Protein AF-A0A8S3RGV1-F1 (afdb_monomer_lite)

Foldseek 3Di:
DVVVLVVCLVCVVCLCVVPVDVQQQDQDDLVLLCCCLVVVLADQCLQLLLVLLPHDPVLLVVLCVVPVPDSSSSSSVSSVCSQPDPPPPHDHRGNSSNLSSCSVSVSVSSNVSSCVVSVNDDPPPPPPDDDDPPPPVPVPVPVVPPDPDDAPDDPQLLLLLLLLCCLFPLLLVLLVLVVCVVDVDDDDSVVDTLVNSLVSCVVSVQQAEPPRQQPDPDDDPDLSNVVNNLSSLSVVSLCCSLPDPDSGHDPVRSVVNLVSVLVSQVSSCVVSVDPDRSNVVSVCSVPDRDDPVSSVVSCCVRHVVSVVCCVVPDDD

Structure (mmCIF, N/CA/C/O backbone):
data_AF-A0A8S3RGV1-F1
#
_entry.id   AF-A0A8S3RGV1-F1
#
loop_
_atom_site.group_PDB
_atom_site.id
_atom_site.type_symbol
_atom_site.label_atom_id
_atom_site.label_alt_id
_atom_site.label_comp_id
_atom_site.label_asym_id
_atom_site.label_entity_id
_atom_site.label_seq_id
_atom_site.pdbx_PDB_ins_code
_atom_site.Cartn_x
_atom_site.Cartn_y
_atom_site.Cartn_z
_atom_site.occupancy
_atom_site.B_iso_or_equiv
_atom_site.auth_seq_id
_atom_site.auth_comp_id
_atom_site.auth_asym_id
_atom_site.auth_atom_id
_atom_site.pdbx_PDB_model_num
ATOM 1 N N . MET A 1 1 ? -2.456 3.984 -9.974 1.00 32.84 1 MET A N 1
ATOM 2 C CA . MET A 1 1 ? -2.977 2.600 -10.115 1.00 32.84 1 MET A CA 1
ATOM 3 C C . MET A 1 1 ? -3.020 1.815 -8.787 1.00 32.84 1 MET A C 1
ATOM 5 O O . MET A 1 1 ? -3.937 1.017 -8.627 1.00 32.84 1 MET A O 1
ATOM 9 N N . LEU A 1 2 ? -2.146 2.070 -7.791 1.00 26.20 2 LEU A N 1
ATOM 10 C CA . LEU A 1 2 ? -2.224 1.391 -6.478 1.00 26.20 2 LEU A CA 1
ATOM 11 C C . LEU A 1 2 ? -3.325 1.893 -5.539 1.00 26.20 2 LEU A C 1
ATOM 13 O O . LEU A 1 2 ? -4.028 1.069 -4.971 1.00 26.20 2 LEU A O 1
ATOM 17 N N . LEU A 1 3 ? -3.567 3.204 -5.437 1.00 24.53 3 LEU A N 1
ATOM 18 C CA . LEU A 1 3 ? -4.715 3.717 -4.670 1.00 24.53 3 LEU A CA 1
ATOM 19 C C . LEU A 1 3 ? -6.059 3.209 -5.211 1.00 24.53 3 LEU A C 1
ATOM 21 O O . LEU A 1 3 ? -6.950 2.901 -4.434 1.00 24.53 3 LEU A O 1
ATOM 25 N N . TYR A 1 4 ? -6.182 3.028 -6.531 1.00 25.20 4 TYR A N 1
ATOM 26 C CA . TYR A 1 4 ? -7.369 2.398 -7.117 1.00 25.20 4 TYR A CA 1
ATOM 27 C C . TYR A 1 4 ? -7.489 0.939 -6.661 1.00 25.20 4 TYR A C 1
ATOM 29 O O . TYR A 1 4 ? -8.580 0.486 -6.367 1.00 25.20 4 TYR A O 1
ATOM 37 N N . THR A 1 5 ? -6.368 0.229 -6.512 1.00 28.03 5 THR A N 1
ATOM 38 C CA . THR A 1 5 ? -6.330 -1.174 -6.075 1.00 28.03 5 THR A CA 1
ATOM 39 C C . THR A 1 5 ? -6.592 -1.327 -4.571 1.00 28.03 5 THR A C 1
ATOM 41 O O . THR A 1 5 ? -7.260 -2.278 -4.179 1.00 28.03 5 THR A O 1
ATOM 44 N N . ILE A 1 6 ? -6.145 -0.382 -3.730 1.00 29.12 6 ILE A N 1
ATOM 45 C CA . ILE A 1 6 ? -6.371 -0.384 -2.272 1.00 29.12 6 ILE A CA 1
ATOM 46 C C . ILE A 1 6 ? -7.791 0.084 -1.924 1.00 29.12 6 ILE A C 1
ATOM 48 O O . ILE A 1 6 ? -8.459 -0.581 -1.136 1.00 29.12 6 ILE A O 1
ATOM 52 N N . THR A 1 7 ? -8.296 1.159 -2.544 1.00 29.03 7 THR A N 1
ATOM 53 C CA . THR A 1 7 ? -9.696 1.590 -2.374 1.00 29.03 7 THR A CA 1
ATOM 54 C C . THR A 1 7 ? -10.656 0.551 -2.957 1.00 29.03 7 THR A C 1
ATOM 56 O O . THR A 1 7 ? -11.597 0.176 -2.272 1.00 29.03 7 THR A O 1
ATOM 59 N N . LEU A 1 8 ? -10.352 -0.051 -4.121 1.00 36.16 8 LEU A N 1
ATOM 60 C CA . LEU A 1 8 ? -11.101 -1.219 -4.610 1.00 36.16 8 LEU A CA 1
ATOM 61 C C . LEU A 1 8 ? -10.988 -2.423 -3.680 1.00 36.16 8 LEU A C 1
ATOM 63 O O . LEU A 1 8 ? -11.920 -3.210 -3.644 1.00 36.16 8 LEU A O 1
ATOM 67 N N . ASN A 1 9 ? -9.871 -2.624 -2.974 1.00 39.94 9 ASN A N 1
ATOM 68 C CA . ASN A 1 9 ? -9.744 -3.735 -2.034 1.00 39.94 9 ASN A CA 1
ATOM 69 C C . ASN A 1 9 ? -10.626 -3.501 -0.806 1.00 39.94 9 ASN A C 1
ATOM 71 O O . ASN A 1 9 ? -11.429 -4.373 -0.504 1.00 39.94 9 ASN A O 1
ATOM 75 N N . ILE A 1 10 ? -10.551 -2.338 -0.148 1.00 44.34 10 ILE A N 1
ATOM 76 C CA . ILE A 1 10 ? -11.402 -2.017 1.014 1.00 44.34 10 ILE A CA 1
ATOM 77 C C . ILE A 1 10 ? -12.881 -2.020 0.613 1.00 44.34 10 ILE A C 1
ATOM 79 O O . ILE A 1 10 ? -13.676 -2.679 1.278 1.00 44.34 10 ILE A O 1
ATOM 83 N N . ASP A 1 11 ? -13.238 -1.398 -0.514 1.00 54.47 11 ASP A N 1
ATOM 84 C CA . ASP A 1 11 ? -14.612 -1.414 -1.019 1.00 54.47 11 ASP A CA 1
ATOM 85 C C . ASP A 1 11 ? -15.059 -2.832 -1.370 1.00 54.47 11 ASP A C 1
ATOM 87 O O . ASP A 1 11 ? -16.203 -3.171 -1.114 1.00 54.47 11 ASP A O 1
ATOM 91 N N . PHE A 1 12 ? -14.179 -3.693 -1.894 1.00 62.84 12 PHE A N 1
ATOM 92 C CA . PHE A 1 12 ? -14.509 -5.085 -2.206 1.00 62.84 12 PHE A CA 1
ATOM 93 C C . PHE A 1 12 ? -14.697 -5.942 -0.951 1.00 62.84 12 PHE A C 1
ATOM 95 O O . PHE A 1 12 ? -15.637 -6.729 -0.911 1.00 62.84 12 PHE A O 1
ATOM 102 N N . TYR A 1 13 ? -13.863 -5.793 0.084 1.00 58.03 13 TYR A N 1
ATOM 103 C CA . TYR A 1 13 ? -14.036 -6.523 1.347 1.00 58.03 13 TYR A CA 1
ATOM 104 C C . TYR A 1 13 ? -15.280 -6.061 2.093 1.00 58.03 13 TYR A C 1
ATOM 106 O O . TYR A 1 13 ? -16.073 -6.900 2.514 1.00 58.03 13 TYR A O 1
ATOM 114 N N . THR A 1 14 ? -15.486 -4.750 2.206 1.00 59.12 14 THR A N 1
ATOM 115 C CA . THR A 1 14 ? -16.688 -4.172 2.810 1.00 59.12 14 THR A CA 1
ATOM 116 C C . THR A 1 14 ? -17.921 -4.586 2.013 1.00 59.12 14 THR A C 1
ATOM 118 O O . THR A 1 14 ? -18.845 -5.146 2.587 1.00 59.12 14 THR A O 1
ATOM 121 N N . PHE A 1 15 ? -17.887 -4.489 0.681 1.00 64.31 15 PHE A N 1
ATOM 122 C CA . PHE A 1 15 ? -18.963 -4.954 -0.195 1.00 64.31 15 PHE A CA 1
ATOM 123 C C . PHE A 1 15 ? -19.249 -6.450 -0.035 1.00 64.31 15 PHE A C 1
ATOM 125 O O . PHE A 1 15 ? -20.412 -6.829 0.074 1.00 64.31 15 PHE A O 1
ATOM 132 N N . LEU A 1 16 ? -18.230 -7.313 -0.014 1.00 64.62 16 LEU A N 1
ATOM 133 C CA . LEU A 1 16 ? -18.435 -8.750 0.163 1.00 64.62 16 LEU A CA 1
ATOM 134 C C . LEU A 1 16 ? -18.920 -9.101 1.567 1.00 64.62 16 LEU A C 1
ATOM 136 O O . LEU A 1 16 ? -19.629 -10.089 1.699 1.00 64.62 16 LEU A O 1
ATOM 140 N N . THR A 1 17 ? -18.549 -8.328 2.588 1.00 61.28 17 THR A N 1
ATOM 141 C CA . THR A 1 17 ? -18.974 -8.546 3.978 1.00 61.28 17 THR A CA 1
ATOM 142 C C . THR A 1 17 ? -20.404 -8.045 4.197 1.00 61.28 17 THR A C 1
ATOM 144 O O . THR A 1 17 ? -21.214 -8.749 4.791 1.00 61.28 17 THR A O 1
ATOM 147 N N . GLU A 1 18 ? -20.754 -6.880 3.646 1.00 56.78 18 GLU A N 1
ATOM 148 C CA . GLU A 1 18 ? -22.102 -6.295 3.677 1.00 56.78 18 GLU A CA 1
ATOM 149 C C . GLU A 1 18 ? -23.095 -7.064 2.795 1.00 56.78 18 GLU A C 1
ATOM 151 O O . GLU A 1 18 ? -24.274 -7.167 3.125 1.00 56.78 18 GLU A O 1
ATOM 156 N N . ASN A 1 19 ? -22.621 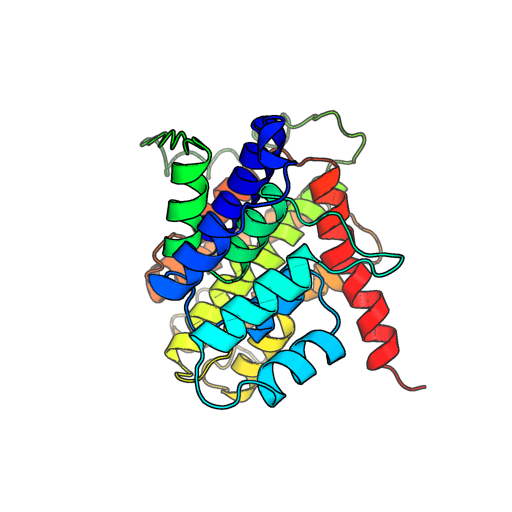-7.645 1.687 1.00 57.12 19 ASN A N 1
ATOM 157 C CA . ASN A 1 19 ? -23.413 -8.469 0.768 1.00 57.12 19 ASN A CA 1
ATOM 158 C C . ASN A 1 19 ? -23.089 -9.962 0.897 1.00 57.12 19 ASN A C 1
ATOM 160 O O . ASN A 1 19 ? -23.372 -10.732 -0.029 1.00 57.12 19 ASN A O 1
ATOM 164 N N . ALA A 1 20 ? -22.516 -10.384 2.031 1.00 58.38 20 ALA A N 1
ATOM 165 C CA . ALA A 1 20 ? -22.327 -11.789 2.365 1.00 58.38 20 ALA A CA 1
ATOM 166 C C . ALA A 1 20 ? -23.695 -12.446 2.559 1.00 58.38 20 ALA A C 1
ATOM 168 O O . ALA A 1 20 ? -24.159 -12.668 3.674 1.00 58.38 20 ALA A O 1
ATOM 169 N N . SER A 1 21 ? -24.365 -12.767 1.451 1.00 65.50 21 SER A N 1
ATOM 170 C CA . SER A 1 21 ? -25.504 -13.674 1.478 1.00 65.50 21 SER A CA 1
ATOM 171 C C . SER A 1 21 ? -25.061 -14.987 2.127 1.00 65.50 21 SER A C 1
ATOM 173 O O . SER A 1 21 ? -23.889 -15.363 2.021 1.00 65.50 21 SER A O 1
ATOM 175 N N . SER A 1 22 ? -25.990 -15.716 2.751 1.00 71.88 22 SER A N 1
ATOM 176 C CA . SER A 1 22 ? -25.712 -17.047 3.314 1.00 71.88 22 SER A CA 1
ATOM 177 C C . SER A 1 22 ? -24.951 -17.947 2.332 1.00 71.88 22 SER A C 1
ATOM 179 O O . SER A 1 22 ? -24.045 -18.668 2.732 1.00 71.88 22 SER A O 1
ATOM 181 N N . ARG A 1 23 ? -25.222 -17.795 1.029 1.00 81.75 23 ARG A N 1
ATOM 182 C CA . ARG A 1 23 ? -24.579 -18.541 -0.058 1.00 81.75 23 ARG A CA 1
ATOM 183 C C . ARG A 1 23 ? -23.077 -18.296 -0.205 1.00 81.75 23 ARG A C 1
ATOM 185 O O . ARG A 1 23 ? -22.400 -19.141 -0.767 1.00 81.75 23 ARG A O 1
ATOM 192 N N . LEU A 1 24 ? -22.530 -17.167 0.259 1.00 87.31 24 LEU A N 1
ATOM 193 C CA . LEU A 1 24 ? -21.076 -16.930 0.219 1.00 87.31 24 LEU A CA 1
ATOM 194 C C . LEU A 1 24 ? -20.328 -17.648 1.348 1.00 87.31 24 LEU A C 1
ATOM 196 O O . LEU A 1 24 ? -19.108 -17.799 1.264 1.00 87.31 24 LEU A O 1
ATOM 200 N N . GLN A 1 25 ? -21.048 -18.097 2.378 1.00 90.38 25 GLN A N 1
ATOM 201 C CA . GLN A 1 25 ? -20.506 -18.948 3.435 1.00 90.38 25 GLN A CA 1
ATOM 202 C C . GLN A 1 25 ? -20.554 -20.437 3.064 1.00 90.38 25 GLN A C 1
ATOM 204 O O . GLN A 1 25 ? -19.937 -21.247 3.752 1.00 90.38 25 GLN A O 1
ATOM 209 N N . ASP A 1 26 ? -21.227 -20.802 1.966 1.00 92.06 26 ASP A N 1
ATOM 210 C CA . ASP A 1 26 ? -21.234 -22.176 1.469 1.00 92.06 26 ASP A CA 1
ATOM 211 C C . ASP A 1 26 ? -19.839 -22.588 0.970 1.00 92.06 26 ASP A C 1
ATOM 213 O O . ASP A 1 26 ? -19.020 -21.769 0.531 1.00 92.06 26 ASP A O 1
ATOM 217 N N . ILE A 1 27 ? -19.578 -23.894 1.014 1.00 94.75 27 ILE A N 1
ATOM 218 C CA . ILE A 1 27 ? -18.373 -24.500 0.445 1.00 94.75 27 ILE A CA 1
ATOM 219 C C . ILE A 1 27 ? -18.520 -24.527 -1.087 1.00 94.75 27 ILE A C 1
ATOM 221 O O . ILE A 1 27 ? -19.558 -24.972 -1.588 1.00 94.75 27 ILE A O 1
ATOM 225 N N . PRO A 1 28 ? -17.511 -24.093 -1.868 1.00 95.56 28 PRO A N 1
ATOM 226 C CA . PRO A 1 28 ? -17.603 -24.100 -3.320 1.00 95.56 28 PRO A CA 1
ATOM 227 C C . PRO A 1 28 ? -17.768 -25.526 -3.872 1.00 95.56 28 PRO A C 1
ATOM 229 O O . PRO A 1 28 ? -17.103 -26.482 -3.455 1.00 95.56 28 PRO A O 1
ATOM 232 N N . SER A 1 29 ? -18.668 -25.673 -4.847 1.00 96.44 29 SER A N 1
ATOM 233 C CA . SER A 1 29 ? -18.893 -26.953 -5.531 1.00 96.44 29 SER A CA 1
ATOM 234 C C . SER A 1 29 ? -17.686 -27.371 -6.376 1.00 96.44 29 SER A C 1
ATOM 236 O O . SER A 1 29 ? -16.941 -26.523 -6.870 1.00 96.44 29 SER A O 1
ATOM 238 N N . ASP A 1 30 ? -17.515 -28.679 -6.596 1.00 95.75 30 ASP A N 1
ATOM 239 C CA . ASP A 1 30 ? -16.425 -29.192 -7.445 1.00 95.75 30 ASP A CA 1
ATOM 240 C C . ASP A 1 30 ? -16.533 -28.663 -8.874 1.00 95.75 30 ASP A C 1
ATOM 242 O O . ASP A 1 30 ? -15.530 -28.314 -9.481 1.00 95.75 30 ASP A O 1
ATOM 246 N N . HIS A 1 31 ? -17.756 -28.476 -9.379 1.00 95.81 31 HIS A N 1
ATOM 247 C CA . HIS A 1 31 ? -17.980 -27.862 -10.684 1.00 95.81 31 HIS A CA 1
ATOM 248 C C . HIS A 1 31 ? -17.330 -26.473 -10.803 1.00 95.81 31 HIS A C 1
ATOM 250 O O . HIS A 1 31 ? -16.737 -26.159 -11.834 1.00 95.81 31 HIS A O 1
ATOM 256 N N . VAL A 1 32 ? -17.402 -25.648 -9.752 1.00 96.25 32 VAL A N 1
ATOM 257 C CA . VAL A 1 32 ? -16.773 -24.318 -9.741 1.00 96.25 32 VAL A CA 1
ATOM 258 C C . VAL A 1 32 ? -15.252 -24.432 -9.748 1.00 96.25 32 VAL A C 1
ATOM 260 O O . VAL A 1 32 ? -14.606 -23.733 -10.528 1.00 96.25 32 VAL A O 1
ATOM 263 N N . LEU A 1 33 ? -14.685 -25.317 -8.924 1.00 96.69 33 LEU A N 1
ATOM 264 C CA . LEU A 1 33 ? -13.234 -25.510 -8.846 1.00 96.69 33 LEU A CA 1
ATOM 265 C C . LEU A 1 33 ? -12.670 -26.081 -10.154 1.00 96.69 33 LEU A C 1
ATOM 267 O O . LEU A 1 33 ? -11.680 -25.560 -10.660 1.00 96.69 33 LEU A O 1
ATOM 271 N N . ASN A 1 34 ? -13.344 -27.069 -10.748 1.00 95.12 34 ASN A N 1
ATOM 272 C CA . ASN A 1 34 ? -12.978 -27.648 -12.043 1.00 95.12 34 ASN A CA 1
ATOM 273 C C . ASN A 1 34 ? -13.055 -26.599 -13.150 1.00 95.12 34 ASN A C 1
ATOM 275 O O . ASN A 1 34 ? -12.132 -26.463 -13.944 1.00 95.12 34 ASN A O 1
ATOM 279 N N . THR A 1 35 ? -14.120 -25.793 -13.178 1.00 94.25 35 THR A N 1
ATOM 280 C CA . THR A 1 35 ? -14.282 -24.769 -14.218 1.00 94.25 35 THR A CA 1
ATOM 281 C C . THR A 1 35 ? -13.193 -23.699 -14.136 1.00 94.25 35 THR A C 1
ATOM 283 O O . THR A 1 35 ? -12.719 -23.241 -15.175 1.00 94.25 35 THR A O 1
ATOM 286 N N . LEU A 1 36 ? -12.772 -23.306 -12.926 1.00 94.06 36 LEU A N 1
ATOM 287 C CA . LEU A 1 36 ? -11.671 -22.356 -12.730 1.00 94.06 36 LEU A CA 1
ATOM 288 C C . LEU A 1 36 ? -10.363 -22.849 -13.363 1.00 94.06 36 LEU A C 1
ATOM 290 O O . LEU A 1 36 ? -9.629 -22.048 -13.946 1.00 94.06 36 LEU A O 1
ATOM 294 N N . THR A 1 37 ? -10.090 -24.150 -13.281 1.00 93.06 37 THR A N 1
ATOM 295 C CA . THR A 1 37 ? -8.848 -24.747 -13.781 1.00 93.06 37 THR A CA 1
ATOM 296 C C . THR A 1 37 ? -8.931 -25.167 -15.243 1.00 93.06 37 THR A C 1
ATOM 298 O O . THR A 1 37 ? -8.047 -24.814 -16.017 1.00 93.06 37 THR A O 1
ATOM 301 N N . GLU A 1 38 ? -10.016 -25.820 -15.665 1.00 91.88 38 GLU A N 1
ATOM 302 C CA . GLU A 1 38 ? -10.240 -26.255 -17.053 1.00 91.88 38 GLU A CA 1
ATOM 303 C C . GLU A 1 38 ? -10.285 -25.073 -18.025 1.00 91.88 38 GLU A C 1
ATOM 305 O O . GLU A 1 38 ? -9.712 -25.126 -19.114 1.00 91.88 38 GLU A O 1
ATOM 310 N N . LYS A 1 39 ? -10.929 -23.970 -17.618 1.00 92.25 39 LYS A N 1
ATOM 311 C CA . LYS A 1 39 ? -10.976 -22.735 -18.412 1.00 92.25 39 LYS A CA 1
ATOM 312 C C . LYS A 1 39 ? -9.763 -21.835 -18.205 1.00 92.25 39 LYS A C 1
ATOM 314 O O . LYS A 1 39 ? -9.735 -20.748 -18.772 1.00 92.25 39 LYS A O 1
ATOM 319 N N . LYS A 1 40 ? -8.772 -22.277 -17.422 1.00 92.44 40 LYS A N 1
ATOM 320 C CA . LYS A 1 40 ? -7.505 -21.565 -17.211 1.00 92.44 40 LYS A CA 1
ATOM 321 C C . LYS A 1 40 ? -7.687 -20.142 -16.671 1.00 92.44 40 LYS A C 1
ATOM 323 O O . LYS A 1 40 ? -6.914 -19.249 -16.995 1.00 92.44 40 LYS A O 1
ATOM 328 N N . LEU A 1 41 ? -8.702 -19.944 -15.828 1.00 88.44 41 LEU A N 1
ATOM 329 C CA . LEU A 1 41 ? -9.101 -18.627 -15.309 1.00 88.44 41 LEU A CA 1
ATOM 330 C C . LEU A 1 41 ? -8.220 -18.149 -14.146 1.00 88.44 41 LEU A C 1
ATOM 332 O O . LEU A 1 41 ? -8.372 -17.030 -13.653 1.00 88.44 41 LEU A O 1
ATOM 336 N N . ILE A 1 42 ? -7.330 -19.021 -13.678 1.00 85.94 42 ILE A N 1
ATOM 337 C CA . ILE A 1 42 ? -6.334 -18.744 -12.652 1.00 85.94 42 ILE A CA 1
ATOM 338 C C . ILE A 1 42 ? -4.974 -18.788 -13.352 1.00 85.94 42 ILE A C 1
ATOM 340 O O . ILE A 1 42 ? -4.610 -19.809 -13.937 1.00 85.94 42 ILE A O 1
ATOM 344 N N . GLY A 1 43 ? -4.267 -17.655 -13.340 1.00 83.19 43 GLY A N 1
ATOM 345 C CA . GLY A 1 43 ? -2.930 -17.524 -13.921 1.00 83.19 43 GLY A CA 1
ATOM 346 C C . GLY A 1 43 ? -1.862 -18.296 -13.140 1.00 83.19 43 GLY A C 1
ATOM 347 O O . GLY A 1 43 ? -2.165 -19.112 -12.269 1.00 83.19 43 GLY A O 1
ATOM 348 N N . ASP A 1 44 ? -0.588 -18.024 -13.426 1.00 86.81 44 ASP A N 1
ATOM 349 C CA . ASP A 1 44 ? 0.539 -18.663 -12.731 1.00 86.81 44 ASP A CA 1
ATOM 350 C C . ASP A 1 44 ? 0.751 -18.079 -11.325 1.00 86.81 44 ASP A C 1
ATOM 352 O O . ASP A 1 44 ? 1.645 -17.273 -11.070 1.00 86.81 44 ASP A O 1
ATOM 356 N N . CYS A 1 45 ? -0.135 -18.449 -10.400 1.00 88.31 45 CYS A N 1
ATOM 357 C CA . CYS A 1 45 ? -0.120 -17.958 -9.026 1.00 88.31 45 CYS A CA 1
ATOM 358 C C . CYS A 1 45 ? -0.317 -19.063 -7.978 1.00 88.31 45 CYS A C 1
ATOM 360 O O . CYS A 1 45 ? -0.691 -18.761 -6.851 1.00 88.31 45 CYS A O 1
ATOM 362 N N . VAL A 1 46 ? -0.022 -20.331 -8.301 1.00 87.50 46 VAL A N 1
ATOM 363 C CA . VAL A 1 46 ? -0.258 -21.510 -7.428 1.00 87.50 46 VAL A CA 1
ATOM 364 C C . VAL A 1 46 ? 0.236 -21.295 -5.994 1.00 87.50 46 VAL A C 1
ATOM 366 O O . VAL A 1 46 ? -0.488 -21.574 -5.041 1.00 87.50 46 VAL A O 1
ATOM 369 N N . VAL A 1 47 ? 1.471 -20.802 -5.836 1.00 83.25 47 VAL A N 1
ATOM 370 C CA . VAL A 1 47 ? 2.100 -20.608 -4.518 1.00 83.25 47 VAL A CA 1
ATOM 371 C C . VAL A 1 47 ? 1.373 -19.523 -3.726 1.00 83.25 47 VAL A C 1
ATOM 373 O O . VAL A 1 47 ? 0.967 -19.764 -2.592 1.00 83.25 47 VAL A O 1
ATOM 376 N N . HIS A 1 48 ? 1.173 -18.354 -4.336 1.00 82.00 48 HIS A N 1
ATOM 377 C CA . HIS A 1 48 ? 0.493 -17.220 -3.709 1.00 82.00 48 HIS A CA 1
ATOM 378 C C . HIS A 1 48 ? -0.963 -17.562 -3.377 1.00 82.00 48 HIS A C 1
ATOM 380 O O . HIS A 1 48 ? -1.432 -17.261 -2.285 1.00 82.00 48 HIS A O 1
ATOM 386 N N . LEU A 1 49 ? -1.651 -18.277 -4.271 1.00 90.00 49 LEU A N 1
ATOM 387 C CA . LEU A 1 49 ? -3.019 -18.734 -4.058 1.00 90.00 49 LEU A CA 1
ATOM 388 C C . LEU A 1 49 ? -3.096 -19.694 -2.869 1.00 90.00 49 LEU A C 1
ATOM 390 O O . LEU A 1 49 ? -3.972 -19.543 -2.028 1.00 90.00 49 LEU A O 1
ATOM 394 N N . GLY A 1 50 ? -2.157 -20.636 -2.751 1.00 89.25 50 GLY A N 1
ATOM 395 C CA . GLY A 1 50 ? -2.077 -21.528 -1.595 1.00 89.25 50 GLY A CA 1
ATOM 396 C C . GLY A 1 50 ? -1.930 -20.787 -0.269 1.00 89.25 50 GLY A C 1
ATOM 397 O O . GLY A 1 50 ? -2.625 -21.118 0.691 1.00 89.25 50 GLY A O 1
ATOM 398 N N . ILE A 1 51 ? -1.066 -19.769 -0.234 1.00 82.75 51 ILE A N 1
ATOM 399 C CA . ILE A 1 51 ? -0.851 -18.933 0.954 1.00 82.75 51 ILE A CA 1
ATOM 400 C C . ILE A 1 51 ? -2.135 -18.178 1.313 1.00 82.75 51 ILE A C 1
ATOM 402 O O . ILE A 1 51 ? -2.568 -18.225 2.463 1.00 82.75 51 ILE A O 1
ATOM 406 N N . GLU A 1 52 ? -2.786 -17.541 0.337 1.00 88.81 52 GLU A N 1
ATOM 407 C CA . GLU A 1 52 ? -4.016 -16.769 0.567 1.00 88.81 52 GLU A CA 1
ATOM 408 C C . GLU A 1 52 ? -5.217 -17.636 0.965 1.00 88.81 52 GLU A C 1
ATOM 410 O O . GLU A 1 52 ? -6.102 -17.200 1.702 1.00 88.81 52 GLU A O 1
ATOM 415 N N . LEU A 1 53 ? -5.235 -18.894 0.528 1.00 91.00 53 LEU A N 1
ATOM 416 C CA . LEU A 1 53 ? -6.212 -19.892 0.957 1.00 91.00 53 LEU A CA 1
ATOM 417 C C . LEU A 1 53 ? -5.921 -20.451 2.363 1.00 91.00 53 LEU A C 1
ATOM 419 O O . LEU A 1 53 ? -6.753 -21.169 2.920 1.00 91.00 53 LEU A O 1
ATOM 423 N N . GLY A 1 54 ? -4.778 -20.101 2.962 1.00 87.69 54 GLY A N 1
ATOM 424 C CA . GLY A 1 54 ? -4.380 -20.525 4.304 1.00 87.69 54 GLY A CA 1
ATOM 425 C C . GLY A 1 54 ? -3.806 -21.940 4.368 1.00 87.69 54 GLY A C 1
ATOM 426 O O . GLY A 1 54 ? -3.824 -22.551 5.434 1.00 87.69 54 GLY A O 1
ATOM 427 N N . LEU A 1 55 ? -3.317 -22.486 3.250 1.00 88.44 55 LEU A N 1
ATOM 428 C CA . LEU A 1 55 ? -2.622 -23.773 3.246 1.00 88.44 55 LEU A CA 1
ATOM 429 C C . LEU A 1 55 ? -1.212 -23.635 3.828 1.00 88.44 55 LEU A C 1
ATOM 431 O O . LEU A 1 55 ? -0.512 -22.648 3.594 1.00 88.44 55 LEU A O 1
ATOM 435 N N . SER A 1 56 ? -0.754 -24.671 4.533 1.00 88.88 56 SER A N 1
ATOM 436 C CA . SER A 1 56 ? 0.625 -24.723 5.014 1.00 88.88 56 SER A CA 1
ATOM 437 C C . SER A 1 56 ? 1.625 -24.784 3.852 1.00 88.88 56 SER A C 1
ATOM 439 O O . SER A 1 56 ? 1.365 -25.367 2.795 1.00 88.88 56 SER A O 1
ATOM 441 N N . ILE A 1 57 ? 2.825 -24.234 4.067 1.00 86.50 57 ILE A N 1
ATOM 442 C CA . ILE A 1 57 ? 3.910 -24.262 3.072 1.00 86.50 57 ILE A CA 1
ATOM 443 C C . ILE A 1 57 ? 4.234 -25.703 2.646 1.00 86.50 57 ILE A C 1
ATOM 445 O O . ILE A 1 57 ? 4.520 -25.949 1.474 1.00 86.50 57 ILE A O 1
ATOM 449 N N . ASN A 1 58 ? 4.163 -26.662 3.572 1.00 88.88 58 ASN A N 1
ATOM 450 C CA . ASN A 1 58 ? 4.402 -28.074 3.274 1.00 88.88 58 ASN A CA 1
ATOM 451 C C . ASN A 1 58 ? 3.315 -28.637 2.351 1.00 88.88 58 ASN A C 1
ATOM 453 O O . ASN A 1 58 ? 3.643 -29.226 1.322 1.00 88.88 58 ASN A O 1
ATOM 457 N N . SER A 1 59 ? 2.040 -28.356 2.637 1.00 88.81 59 SER A N 1
ATOM 458 C CA . SER A 1 59 ? 0.917 -28.769 1.789 1.00 88.81 59 SER A CA 1
ATOM 459 C C . SER A 1 59 ? 1.013 -28.209 0.365 1.00 88.81 59 SER A C 1
ATOM 461 O O . SER A 1 59 ? 0.707 -28.925 -0.596 1.00 88.81 59 SER A O 1
ATOM 463 N N . ILE A 1 60 ? 1.474 -26.962 0.216 1.00 89.69 60 ILE A N 1
ATOM 464 C CA . ILE A 1 60 ? 1.712 -26.319 -1.087 1.00 89.69 60 ILE A CA 1
ATOM 465 C C . ILE A 1 60 ? 2.878 -27.001 -1.816 1.00 89.69 60 ILE A C 1
ATOM 467 O O . ILE A 1 60 ? 2.735 -27.383 -2.979 1.00 89.69 60 ILE A O 1
ATOM 471 N N . LYS A 1 61 ? 4.014 -27.209 -1.134 1.00 89.31 61 LYS A N 1
ATOM 472 C CA . LYS A 1 61 ? 5.196 -27.878 -1.704 1.00 89.31 61 LYS A CA 1
ATOM 473 C C . LYS A 1 61 ? 4.871 -29.279 -2.213 1.00 89.31 61 LYS A C 1
ATOM 475 O O . LYS A 1 61 ? 5.215 -29.594 -3.347 1.00 89.31 61 LYS A O 1
ATOM 480 N N . GLU A 1 62 ? 4.169 -30.086 -1.420 1.00 92.75 62 GLU A N 1
ATOM 481 C CA . GLU A 1 62 ? 3.719 -31.424 -1.829 1.00 92.75 62 GLU A CA 1
ATOM 482 C C . GLU A 1 62 ? 2.891 -31.381 -3.117 1.00 92.75 62 GLU A C 1
ATOM 484 O O . GLU A 1 62 ? 3.103 -32.181 -4.022 1.00 92.75 62 GLU A O 1
ATOM 489 N N . THR A 1 63 ? 1.979 -30.412 -3.234 1.00 90.81 63 THR A N 1
ATOM 490 C CA . THR A 1 63 ? 1.106 -30.274 -4.410 1.00 90.81 63 THR A CA 1
ATOM 491 C C . THR A 1 63 ? 1.904 -29.972 -5.681 1.00 90.81 63 THR A C 1
ATOM 493 O O . THR A 1 63 ? 1.614 -30.527 -6.744 1.00 90.81 63 THR A O 1
ATOM 496 N N . ILE A 1 64 ? 2.936 -29.130 -5.566 1.00 88.31 64 ILE A N 1
ATOM 497 C CA . ILE A 1 64 ? 3.830 -28.764 -6.673 1.00 88.31 64 ILE A CA 1
ATOM 498 C C . ILE A 1 64 ? 4.716 -29.946 -7.077 1.00 88.31 64 ILE A C 1
ATOM 500 O O . ILE A 1 64 ? 4.881 -30.206 -8.269 1.00 88.31 64 ILE A O 1
ATOM 504 N N . VAL A 1 65 ? 5.265 -30.670 -6.095 1.00 88.81 65 VAL A N 1
ATOM 505 C CA . VAL A 1 65 ? 6.135 -31.834 -6.324 1.00 88.81 65 VAL A CA 1
ATOM 506 C C . VAL A 1 65 ? 5.366 -32.981 -6.979 1.00 88.81 65 VAL A C 1
ATOM 508 O O . VAL A 1 65 ? 5.877 -33.591 -7.914 1.00 88.81 65 VAL A O 1
ATOM 511 N N . ASN A 1 66 ? 4.128 -33.234 -6.547 1.00 87.44 66 ASN A N 1
ATOM 512 C CA . ASN A 1 66 ? 3.307 -34.327 -7.073 1.00 87.44 66 ASN A CA 1
ATOM 513 C C . ASN A 1 66 ? 2.790 -34.071 -8.497 1.00 87.44 66 ASN A C 1
ATOM 515 O O . ASN A 1 66 ? 2.443 -35.020 -9.193 1.00 87.44 66 ASN A O 1
ATOM 519 N N . ASN A 1 67 ? 2.771 -32.813 -8.957 1.00 85.56 67 ASN A N 1
ATOM 520 C CA . ASN A 1 67 ? 2.272 -32.435 -10.284 1.00 85.56 67 ASN A CA 1
ATOM 521 C C . ASN A 1 67 ? 3.295 -31.561 -11.030 1.00 85.56 67 ASN A C 1
ATOM 523 O O . ASN A 1 67 ? 3.055 -30.382 -11.281 1.00 85.56 67 ASN A O 1
ATOM 527 N N . PRO A 1 68 ? 4.478 -32.082 -11.395 1.00 76.44 68 PRO A N 1
ATOM 528 C CA . PRO A 1 68 ? 5.607 -31.253 -11.805 1.00 76.44 68 PRO A CA 1
ATOM 529 C C . PRO A 1 68 ? 5.482 -30.639 -13.208 1.00 76.44 68 PRO A C 1
ATOM 531 O O . PRO A 1 68 ? 6.305 -29.790 -13.538 1.00 76.44 68 PRO A O 1
ATOM 534 N N . ARG A 1 69 ? 4.498 -31.018 -14.033 1.00 79.81 69 ARG A N 1
ATOM 535 C CA . ARG A 1 69 ? 4.444 -30.602 -15.450 1.00 79.81 69 ARG A CA 1
ATOM 536 C C . ARG A 1 69 ? 3.218 -29.794 -15.864 1.00 79.81 69 ARG A C 1
ATOM 538 O O . ARG A 1 69 ? 3.320 -29.083 -16.857 1.00 79.81 69 ARG A O 1
ATOM 545 N N . ASP A 1 70 ? 2.118 -29.851 -15.119 1.00 89.06 70 ASP A N 1
ATOM 546 C CA . ASP A 1 70 ? 0.896 -29.126 -15.469 1.00 89.06 70 ASP A CA 1
ATOM 547 C C . ASP A 1 70 ? 0.535 -28.107 -14.381 1.00 89.06 70 ASP A C 1
ATOM 549 O O . ASP A 1 70 ? 0.284 -28.446 -13.223 1.00 89.06 70 ASP A O 1
ATOM 553 N N . LEU A 1 71 ? 0.555 -26.829 -14.764 1.00 87.25 71 LEU A N 1
ATOM 554 C CA . LEU A 1 71 ? 0.185 -25.710 -13.904 1.00 87.25 71 LEU A CA 1
ATOM 555 C C . LEU A 1 71 ? -1.267 -25.824 -13.420 1.00 87.25 71 LEU A C 1
ATOM 557 O O . LEU A 1 71 ? -1.546 -25.565 -12.251 1.00 87.25 71 LEU A O 1
ATOM 561 N N . TYR A 1 72 ? -2.186 -26.219 -14.295 1.00 90.38 72 TYR A N 1
ATOM 562 C CA . TYR A 1 72 ? -3.612 -26.253 -13.993 1.00 90.38 72 TYR A CA 1
ATOM 563 C C . TYR A 1 72 ? -3.970 -27.452 -13.121 1.00 90.38 72 TYR A C 1
ATOM 565 O O . TYR A 1 72 ? -4.790 -27.295 -12.219 1.00 90.38 72 TYR A O 1
ATOM 573 N N . ASP A 1 73 ? -3.271 -28.580 -13.271 1.00 91.00 73 ASP A N 1
ATOM 574 C CA . ASP A 1 73 ? -3.383 -29.701 -12.328 1.00 91.00 73 ASP A CA 1
ATOM 575 C C . ASP A 1 73 ? -2.883 -29.313 -10.933 1.00 91.00 73 ASP A C 1
ATOM 577 O O . ASP A 1 73 ? -3.476 -29.703 -9.926 1.00 91.00 73 ASP A O 1
ATOM 581 N N . ARG A 1 74 ? -1.815 -28.505 -10.833 1.00 91.56 74 ARG A N 1
ATOM 582 C CA . ARG A 1 74 ? -1.355 -27.981 -9.533 1.00 91.56 74 ARG A CA 1
ATOM 583 C C . ARG A 1 74 ? -2.407 -27.089 -8.890 1.00 91.56 74 ARG A C 1
ATOM 585 O O . ARG A 1 74 ? -2.681 -27.257 -7.707 1.00 91.56 74 ARG A O 1
ATOM 592 N N . ILE A 1 75 ? -2.984 -26.152 -9.647 1.00 92.94 75 ILE A N 1
ATOM 593 C CA . ILE A 1 75 ? -4.039 -25.256 -9.145 1.00 92.94 75 ILE A CA 1
ATOM 594 C C . ILE A 1 75 ? -5.262 -26.077 -8.727 1.00 92.94 75 ILE A C 1
ATOM 596 O O . ILE A 1 75 ? -5.816 -25.844 -7.655 1.00 92.94 75 ILE A O 1
ATOM 600 N N . HIS A 1 76 ? -5.650 -27.066 -9.531 1.00 95.06 76 HIS A N 1
ATOM 601 C CA . HIS A 1 76 ? -6.805 -27.915 -9.264 1.00 95.06 76 HIS A CA 1
ATOM 602 C C . HIS A 1 76 ? -6.610 -28.699 -7.967 1.00 95.06 76 HIS A C 1
ATOM 604 O O . HIS A 1 76 ? -7.402 -28.568 -7.034 1.00 95.06 76 HIS A O 1
ATOM 610 N N . ASN A 1 77 ? -5.497 -29.424 -7.854 1.00 94.06 77 ASN A N 1
ATOM 611 C CA . ASN A 1 77 ? -5.169 -30.187 -6.655 1.00 94.06 77 ASN A CA 1
ATOM 612 C C . ASN A 1 77 ? -5.022 -29.295 -5.418 1.00 94.06 77 ASN A C 1
ATOM 614 O O . ASN A 1 77 ? -5.418 -29.697 -4.327 1.00 94.06 77 ASN A O 1
ATOM 618 N N . LEU A 1 78 ? -4.505 -28.075 -5.575 1.00 95.44 78 LEU A N 1
ATOM 619 C CA . LEU A 1 78 ? -4.406 -27.101 -4.492 1.00 95.44 78 LEU A CA 1
ATOM 620 C C . LEU A 1 78 ? -5.792 -26.654 -3.998 1.00 95.44 78 LEU A C 1
ATOM 622 O O . LEU A 1 78 ? -6.022 -26.617 -2.790 1.00 95.44 78 LEU A O 1
ATOM 626 N N . LEU A 1 79 ? -6.728 -26.373 -4.910 1.00 96.19 79 LEU A N 1
ATOM 627 C CA . LEU A 1 79 ? -8.109 -26.008 -4.577 1.00 96.19 79 LEU A CA 1
ATOM 628 C C . LEU A 1 79 ? -8.877 -27.166 -3.929 1.00 96.19 79 LEU A C 1
ATOM 630 O O . LEU A 1 79 ? -9.596 -26.946 -2.955 1.00 96.19 79 LEU A O 1
ATOM 634 N N . ILE A 1 80 ? -8.698 -28.394 -4.427 1.00 95.75 80 ILE A N 1
ATOM 635 C CA . ILE A 1 80 ? -9.278 -29.597 -3.815 1.00 95.75 80 ILE A CA 1
ATOM 636 C C . ILE A 1 80 ? -8.713 -29.798 -2.409 1.00 95.75 80 ILE A C 1
ATOM 638 O O . ILE A 1 80 ? -9.484 -29.965 -1.466 1.00 95.75 80 ILE A O 1
ATOM 642 N N . LYS A 1 81 ? -7.388 -29.695 -2.245 1.00 94.06 81 LYS A N 1
ATOM 643 C CA . LYS A 1 81 ? -6.722 -29.832 -0.943 1.00 94.06 81 LYS A CA 1
ATOM 644 C C . LYS A 1 81 ? -7.205 -28.773 0.042 1.00 94.06 81 LYS A C 1
ATOM 646 O O . LYS A 1 81 ? -7.494 -29.116 1.180 1.00 94.06 81 LYS A O 1
ATOM 651 N N . TRP A 1 82 ? -7.354 -27.520 -0.389 1.00 95.38 82 TRP A N 1
ATOM 652 C CA . TRP A 1 82 ? -7.950 -26.453 0.421 1.00 95.38 82 TRP A CA 1
ATOM 653 C C . TRP A 1 82 ? -9.391 -26.767 0.837 1.00 95.38 82 TRP A C 1
ATOM 655 O O . TRP A 1 82 ? -9.724 -26.640 2.013 1.00 95.38 82 TRP A O 1
ATOM 665 N N . LYS A 1 83 ? -10.229 -27.234 -0.095 1.00 95.69 83 LYS A N 1
ATOM 666 C CA . LYS A 1 83 ? -11.626 -27.595 0.176 1.00 95.69 83 LYS A CA 1
ATOM 667 C C . LYS A 1 83 ? -11.766 -28.761 1.164 1.00 95.69 83 LYS A C 1
ATOM 669 O O . LYS A 1 83 ? -12.720 -28.783 1.935 1.00 95.69 83 LYS A O 1
ATOM 674 N N . SER A 1 84 ? -10.859 -29.737 1.122 1.00 92.94 84 SER A N 1
ATOM 675 C CA . SER A 1 84 ? -10.922 -30.954 1.943 1.00 92.94 84 SER A CA 1
ATOM 676 C C . SER A 1 84 ? -10.071 -30.905 3.214 1.00 92.94 84 SER A C 1
ATOM 678 O O . SER A 1 84 ? -9.965 -31.915 3.911 1.00 92.94 84 SER A O 1
ATOM 680 N N . CYS A 1 85 ? -9.379 -29.798 3.484 1.00 86.06 85 CYS A N 1
ATOM 681 C CA . CYS A 1 85 ? -8.432 -29.736 4.587 1.00 86.06 85 CYS A CA 1
ATOM 682 C C . CYS A 1 85 ? -9.167 -29.572 5.927 1.00 86.06 85 CYS A C 1
ATOM 684 O O . CYS A 1 85 ? -9.932 -28.635 6.135 1.00 86.06 85 CYS A O 1
ATOM 686 N N . ASN A 1 86 ? -8.904 -30.513 6.837 1.00 77.50 86 ASN A N 1
ATOM 687 C CA . ASN A 1 86 ? -9.493 -30.587 8.176 1.00 77.50 86 ASN A CA 1
ATOM 688 C C . ASN A 1 86 ? -8.443 -30.302 9.267 1.00 77.50 86 ASN A C 1
ATOM 690 O O . ASN A 1 86 ? -8.494 -30.883 10.351 1.00 77.50 86 ASN A O 1
ATOM 694 N N . GLU A 1 87 ? -7.435 -29.473 8.974 1.00 78.75 87 GLU A N 1
ATOM 695 C CA . GLU A 1 87 ? -6.408 -29.130 9.962 1.00 78.75 87 GLU A CA 1
ATOM 696 C C . GLU A 1 87 ? -7.030 -28.380 11.167 1.00 78.75 87 GL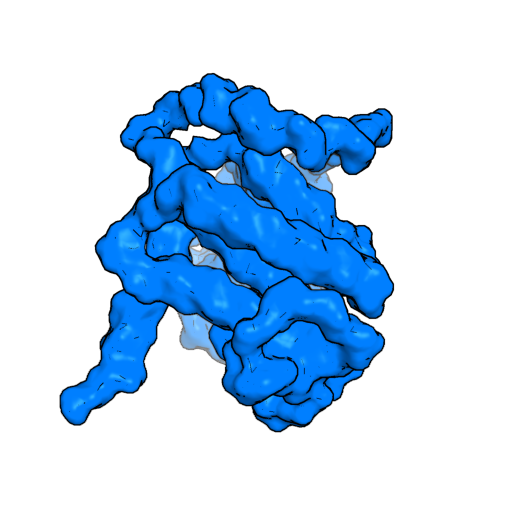U A C 1
ATOM 698 O O . GLU A 1 87 ? -7.908 -27.539 10.963 1.00 78.75 87 GLU A O 1
ATOM 703 N N . PRO A 1 88 ? -6.573 -28.617 12.419 1.00 65.69 88 PRO A N 1
ATOM 704 C CA . PRO A 1 88 ? -7.229 -28.133 13.648 1.00 65.69 88 PRO A CA 1
ATOM 705 C C . PRO A 1 88 ? -7.399 -26.612 13.796 1.00 65.69 88 PRO A C 1
ATOM 707 O O . PRO A 1 88 ? -8.082 -26.168 14.710 1.00 65.69 88 PRO A O 1
ATOM 710 N N . ASN A 1 89 ? -6.793 -25.811 12.920 1.00 72.12 89 ASN A N 1
ATOM 711 C CA . ASN A 1 89 ? -6.868 -24.348 12.929 1.00 72.12 89 ASN A CA 1
ATOM 712 C C . ASN A 1 89 ? -7.273 -23.773 11.568 1.00 72.12 89 ASN A C 1
ATOM 714 O O . ASN A 1 89 ? -7.136 -22.571 11.329 1.00 72.12 89 ASN A O 1
ATOM 718 N N . MET A 1 90 ? -7.719 -24.626 10.647 1.00 76.75 90 MET A N 1
ATOM 719 C CA . MET A 1 90 ? -8.055 -24.174 9.315 1.00 76.75 90 MET A CA 1
ATOM 720 C C . MET A 1 90 ? -9.446 -23.557 9.301 1.00 76.75 90 MET A C 1
ATOM 722 O O . MET A 1 90 ? -10.407 -24.106 9.839 1.00 76.75 90 MET A O 1
ATOM 726 N N . VAL A 1 91 ? -9.553 -22.391 8.675 1.00 80.31 91 VAL A N 1
ATOM 727 C CA . VAL A 1 91 ? -10.843 -21.728 8.538 1.00 80.31 91 VAL A CA 1
ATOM 728 C C . VAL A 1 91 ? -11.633 -22.362 7.401 1.00 80.31 91 VAL A C 1
ATOM 730 O O . VAL A 1 91 ? -11.072 -22.642 6.344 1.00 80.31 91 VAL A O 1
ATOM 733 N N . THR A 1 92 ? -12.940 -22.526 7.612 1.00 88.75 92 THR A N 1
ATOM 734 C CA . THR A 1 92 ? -13.882 -23.130 6.666 1.00 88.75 92 THR A CA 1
ATOM 735 C C . THR A 1 92 ? -13.671 -22.620 5.234 1.00 88.75 92 THR A C 1
ATOM 737 O O . THR A 1 92 ? -13.644 -21.401 5.028 1.00 88.75 92 THR A O 1
ATOM 740 N N . PRO A 1 93 ? -13.549 -23.508 4.232 1.00 93.25 93 PRO A N 1
ATOM 741 C CA . PRO A 1 93 ? -13.273 -23.130 2.851 1.00 93.25 93 PRO A CA 1
ATOM 742 C C . PRO A 1 93 ? -14.537 -22.602 2.164 1.00 93.25 93 PRO A C 1
ATOM 744 O O . PRO A 1 93 ? -15.229 -23.323 1.451 1.00 93.25 93 PRO A O 1
ATOM 747 N N . THR A 1 94 ? -14.869 -21.336 2.408 1.00 94.62 94 THR A N 1
ATOM 748 C CA . THR A 1 94 ? -16.084 -20.701 1.881 1.00 94.62 94 THR A CA 1
ATOM 749 C C . THR A 1 94 ? -15.862 -20.038 0.521 1.00 94.62 94 THR A C 1
ATOM 751 O O . THR A 1 94 ? -14.745 -19.645 0.171 1.00 94.62 94 THR A O 1
ATOM 754 N N . ILE A 1 95 ? -16.938 -19.849 -0.248 1.00 93.88 95 ILE A N 1
ATOM 755 C CA . ILE A 1 95 ? -16.905 -19.099 -1.517 1.00 93.88 95 ILE A CA 1
ATOM 756 C C . ILE A 1 95 ? -16.357 -17.682 -1.309 1.00 93.88 95 ILE A C 1
ATOM 758 O O . ILE A 1 95 ? -15.552 -17.219 -2.115 1.00 93.88 95 ILE A O 1
ATOM 762 N N . TYR A 1 96 ? -16.725 -17.019 -0.207 1.00 90.12 96 TYR A N 1
ATOM 763 C CA . TYR A 1 96 ? -16.159 -15.724 0.179 1.00 90.12 96 TYR A CA 1
ATOM 764 C C . TYR A 1 96 ? -14.626 -15.768 0.222 1.00 90.12 96 TYR A C 1
ATOM 766 O O . TYR A 1 96 ? -13.961 -14.941 -0.402 1.00 90.12 96 TYR A O 1
ATOM 774 N N . ARG A 1 97 ? -14.046 -16.766 0.901 1.00 90.62 97 ARG A N 1
ATOM 775 C CA . ARG A 1 97 ? -12.586 -16.908 1.011 1.00 90.62 97 ARG A CA 1
ATOM 776 C C . ARG A 1 97 ? -11.924 -17.179 -0.329 1.00 90.62 97 ARG A C 1
ATOM 778 O O . ARG A 1 97 ? -10.880 -16.593 -0.604 1.00 90.62 97 ARG A O 1
ATOM 785 N N . LEU A 1 98 ? -12.548 -17.995 -1.175 1.00 94.94 98 LEU A N 1
ATOM 786 C CA . LEU A 1 98 ? -12.066 -18.216 -2.535 1.00 94.94 98 LEU A CA 1
ATOM 787 C C . LEU A 1 98 ? -12.010 -16.899 -3.323 1.00 94.94 98 LEU A C 1
ATOM 789 O O . LEU A 1 98 ? -11.005 -16.608 -3.963 1.00 94.94 98 LEU A O 1
ATOM 793 N N . MET A 1 99 ? -13.055 -16.073 -3.244 1.00 92.19 99 MET A N 1
ATOM 794 C CA . MET A 1 99 ? -13.098 -14.776 -3.929 1.00 92.19 99 MET A CA 1
ATOM 795 C C . MET A 1 99 ? -12.038 -13.803 -3.406 1.00 92.19 99 MET A C 1
ATOM 797 O O . MET A 1 99 ? -11.380 -13.130 -4.198 1.00 92.19 99 MET A O 1
ATOM 801 N N . VAL A 1 100 ? -11.846 -13.753 -2.086 1.00 84.69 100 VAL A N 1
ATOM 802 C CA . VAL A 1 100 ? -10.787 -12.963 -1.446 1.00 84.69 100 VAL A CA 1
ATOM 803 C C . VAL A 1 100 ? -9.406 -13.396 -1.932 1.00 84.69 100 VAL A C 1
ATOM 805 O O . VAL A 1 100 ? -8.620 -12.553 -2.362 1.00 84.69 100 VAL A O 1
ATOM 808 N N . ALA A 1 101 ? -9.126 -14.699 -1.918 1.00 89.06 101 ALA A N 1
ATOM 809 C CA . ALA A 1 101 ? -7.841 -15.227 -2.354 1.00 89.06 101 ALA A CA 1
ATOM 810 C C . ALA A 1 101 ? -7.587 -14.910 -3.835 1.00 89.06 101 ALA A C 1
ATOM 812 O O . ALA A 1 101 ? -6.541 -14.359 -4.167 1.00 89.06 101 ALA A O 1
ATOM 813 N N . LEU A 1 102 ? -8.575 -15.147 -4.711 1.00 89.19 102 LEU A N 1
ATOM 814 C CA . LEU A 1 102 ? -8.495 -14.815 -6.139 1.00 89.19 102 LEU A CA 1
ATOM 815 C C . LEU A 1 102 ? -8.253 -13.320 -6.380 1.00 89.19 102 LEU A C 1
ATOM 817 O O . LEU A 1 102 ? -7.475 -12.960 -7.261 1.00 89.19 102 LEU A O 1
ATOM 821 N N . LYS A 1 103 ? -8.880 -12.443 -5.586 1.00 86.56 103 LYS A N 1
ATOM 822 C CA . LYS A 1 103 ? -8.659 -10.995 -5.664 1.00 86.56 103 LYS A CA 1
ATOM 823 C C . LYS A 1 103 ? -7.226 -10.614 -5.286 1.00 86.56 103 LYS A C 1
ATOM 825 O O . LYS A 1 103 ? -6.628 -9.800 -5.985 1.00 86.56 103 LYS A O 1
ATOM 830 N N . ARG A 1 104 ? -6.688 -11.180 -4.200 1.00 79.94 104 ARG A N 1
ATOM 831 C CA .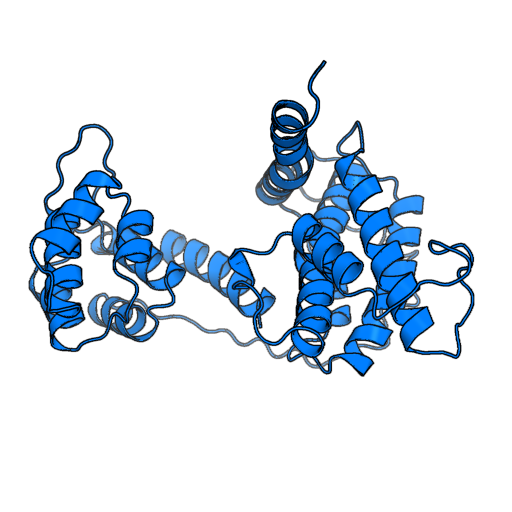 ARG A 1 104 ? -5.343 -10.859 -3.684 1.00 79.94 104 ARG A CA 1
ATOM 832 C C . ARG A 1 104 ? -4.221 -11.326 -4.596 1.00 79.94 104 ARG A C 1
ATOM 834 O O . ARG A 1 104 ? -3.224 -10.630 -4.717 1.00 79.94 104 ARG A O 1
ATOM 841 N N . VAL A 1 105 ? -4.412 -12.453 -5.275 1.00 82.50 105 VAL A N 1
ATOM 842 C CA . VAL A 1 105 ? -3.456 -12.954 -6.277 1.00 82.50 105 VAL A CA 1
ATOM 843 C C . VAL A 1 105 ? -3.714 -12.406 -7.683 1.00 82.50 105 VAL A C 1
ATOM 845 O O . VAL A 1 105 ? -3.191 -12.941 -8.655 1.00 82.50 105 VAL A O 1
ATOM 848 N N . GLU A 1 106 ? -4.557 -11.376 -7.799 1.00 84.75 106 GLU A N 1
ATOM 849 C CA . GLU A 1 106 ? -4.896 -10.687 -9.051 1.00 84.75 106 GLU A CA 1
ATOM 850 C C . GLU A 1 106 ? -5.479 -11.600 -10.156 1.00 84.75 106 GLU A C 1
ATOM 852 O O . GLU A 1 106 ? -5.464 -11.258 -11.340 1.00 84.75 106 GLU A O 1
ATOM 857 N N . ALA A 1 107 ? -6.094 -12.733 -9.784 1.00 84.62 107 ALA A N 1
ATOM 858 C CA . ALA A 1 107 ? -6.772 -13.664 -10.693 1.00 84.62 107 ALA A CA 1
ATOM 859 C C . ALA A 1 107 ? -8.158 -13.132 -11.113 1.00 84.62 107 ALA A C 1
ATOM 861 O O . ALA A 1 107 ? -9.207 -13.685 -10.770 1.00 84.62 107 ALA A O 1
ATOM 862 N N . SER A 1 108 ? -8.153 -12.018 -11.849 1.00 85.81 108 SER A N 1
ATOM 863 C CA . SER A 1 108 ? -9.342 -11.216 -12.169 1.00 85.81 108 SER A CA 1
ATOM 864 C C . SER A 1 108 ? -10.411 -11.982 -12.957 1.00 85.81 108 SER A C 1
ATOM 866 O O . SER A 1 108 ? -11.601 -11.818 -12.688 1.00 85.81 108 SER A O 1
ATOM 868 N N . GLU A 1 109 ? -10.010 -12.853 -13.888 1.00 88.44 109 GLU A N 1
ATOM 869 C CA . GLU A 1 109 ? -10.938 -13.682 -14.672 1.00 88.44 109 GLU A CA 1
ATOM 870 C C . GLU A 1 109 ? -11.617 -14.755 -13.812 1.00 88.44 109 GLU A C 1
ATOM 872 O O . GLU A 1 109 ? -12.842 -14.905 -13.848 1.00 88.44 109 GLU A O 1
ATOM 877 N N . GLY A 1 110 ? -10.839 -15.456 -12.980 1.00 92.62 110 GLY A N 1
ATOM 878 C CA . GLY A 1 110 ? -11.357 -16.420 -12.013 1.00 92.62 110 GLY A CA 1
ATOM 879 C C . GLY A 1 110 ? -12.305 -15.766 -11.012 1.00 92.62 110 GLY A C 1
ATOM 880 O O . GLY A 1 110 ? -13.395 -16.282 -10.758 1.00 92.62 110 GLY A O 1
ATOM 881 N N . LEU A 1 111 ? -11.946 -14.584 -10.505 1.00 92.06 111 LEU A N 1
ATOM 882 C CA . LEU A 1 111 ? -12.810 -13.813 -9.618 1.00 92.06 111 LEU A CA 1
ATOM 883 C C . LEU A 1 111 ? -14.135 -13.441 -10.302 1.00 92.06 111 LEU A C 1
ATOM 885 O O . LEU A 1 111 ? -15.203 -13.692 -9.741 1.00 92.06 111 LEU A O 1
ATOM 889 N N . ALA A 1 112 ? -14.084 -12.888 -11.518 1.00 87.06 112 ALA A N 1
ATOM 890 C CA . ALA A 1 112 ? -15.279 -12.508 -12.270 1.00 87.06 112 ALA A CA 1
ATOM 891 C C . ALA A 1 112 ? -16.208 -13.709 -12.525 1.00 87.06 112 ALA A C 1
ATOM 893 O O . ALA A 1 112 ? -17.433 -13.588 -12.419 1.00 87.06 112 ALA A O 1
ATOM 894 N N . PHE A 1 113 ? -15.638 -14.885 -12.804 1.00 95.00 113 PHE A N 1
ATOM 895 C CA . PHE A 1 113 ? -16.391 -16.128 -12.953 1.00 95.00 113 PHE A CA 1
ATOM 896 C C . PHE A 1 113 ? -17.113 -16.540 -11.663 1.00 95.00 113 PHE A C 1
ATOM 898 O O . PHE A 1 113 ? -18.315 -16.825 -11.704 1.00 95.00 113 PHE A O 1
ATOM 905 N N . VAL A 1 114 ? -16.424 -16.542 -10.517 1.00 93.69 114 VAL A N 1
ATOM 906 C CA . VAL A 1 114 ? -17.036 -16.906 -9.227 1.00 93.69 114 VAL A CA 1
ATOM 907 C C . VAL A 1 114 ? -18.130 -15.903 -8.854 1.00 93.69 114 VAL A C 1
ATOM 909 O O . VAL A 1 114 ? -19.244 -16.308 -8.524 1.00 93.69 114 VAL A O 1
ATOM 912 N N . MET A 1 115 ? -17.872 -14.601 -9.012 1.00 90.12 115 MET A N 1
ATOM 913 C CA . MET A 1 115 ? -18.865 -13.546 -8.777 1.00 90.12 115 MET A CA 1
ATOM 914 C C . MET A 1 115 ? -20.140 -13.761 -9.588 1.00 90.12 115 MET A C 1
ATOM 916 O O . MET A 1 115 ? -21.241 -13.744 -9.038 1.00 90.12 115 MET A O 1
ATOM 920 N N . LYS A 1 116 ? -19.996 -14.020 -10.891 1.00 90.81 116 LYS A N 1
ATOM 921 C CA . LYS A 1 116 ? -21.129 -14.284 -11.781 1.00 90.81 116 LYS A CA 1
ATOM 922 C C . LYS A 1 116 ? -21.893 -15.543 -11.368 1.00 90.81 116 LYS A C 1
ATOM 924 O O . LYS A 1 116 ? -23.121 -15.520 -11.343 1.00 90.81 116 LYS A O 1
ATOM 929 N N . THR A 1 117 ? -21.179 -16.615 -11.028 1.00 93.62 117 THR A N 1
ATOM 930 C CA . THR A 1 117 ? -21.767 -17.913 -10.656 1.00 93.62 117 THR A CA 1
ATOM 931 C C . THR A 1 117 ? -22.638 -17.813 -9.405 1.00 93.62 117 THR A C 1
ATOM 933 O O . THR A 1 117 ? -23.707 -18.419 -9.345 1.00 93.62 117 THR A O 1
ATOM 936 N N . TYR A 1 118 ? -22.226 -16.997 -8.434 1.00 90.00 118 TYR A N 1
ATOM 937 C CA . TYR A 1 118 ? -22.953 -16.803 -7.177 1.00 90.00 118 TYR A CA 1
ATOM 938 C C . TYR A 1 118 ? -23.805 -15.525 -7.144 1.00 90.00 118 TYR A C 1
ATOM 940 O O . TYR A 1 118 ? -24.336 -15.165 -6.097 1.00 90.00 118 TYR A O 1
ATOM 948 N N . GLY A 1 119 ? -23.996 -14.861 -8.291 1.00 86.25 119 GLY A N 1
ATOM 949 C CA . GLY A 1 119 ? -24.898 -13.713 -8.425 1.00 86.25 119 GLY A CA 1
ATOM 950 C C . GLY A 1 119 ? -24.426 -12.439 -7.716 1.00 86.25 119 GLY A C 1
ATOM 951 O O . GLY A 1 119 ? -25.244 -11.574 -7.407 1.00 86.25 119 GLY A O 1
ATOM 952 N N . VAL A 1 120 ? -23.124 -12.304 -7.467 1.00 82.50 120 VAL A N 1
ATOM 953 C CA . VAL A 1 120 ? -22.524 -11.137 -6.814 1.00 82.50 120 VAL A CA 1
ATOM 954 C C . VAL A 1 120 ? -22.364 -10.007 -7.838 1.00 82.50 120 VAL A C 1
ATOM 956 O O . VAL A 1 120 ? -21.559 -10.106 -8.765 1.00 82.50 120 VAL A O 1
ATOM 959 N N . LYS A 1 121 ? -23.130 -8.920 -7.686 1.00 75.75 121 LYS A N 1
ATOM 960 C CA . LYS A 1 121 ? -23.084 -7.746 -8.577 1.00 75.75 121 LYS A CA 1
ATOM 961 C C . LYS A 1 121 ? -22.245 -6.625 -7.971 1.00 75.75 121 LYS A C 1
ATOM 963 O O . LYS A 1 121 ? -22.666 -6.021 -6.994 1.00 75.75 121 LYS A O 1
ATOM 968 N N . LEU A 1 122 ? -21.113 -6.286 -8.588 1.00 60.41 122 LEU A N 1
ATOM 969 C CA . LEU A 1 122 ? -20.396 -5.047 -8.267 1.00 60.41 122 LEU A CA 1
ATOM 970 C C . LEU A 1 122 ? -21.239 -3.847 -8.716 1.00 60.41 122 LEU A C 1
ATOM 972 O O . LEU A 1 122 ? -21.300 -3.537 -9.906 1.00 60.41 122 LEU A O 1
ATOM 976 N N . ASN A 1 123 ? -21.887 -3.165 -7.774 1.00 48.25 123 ASN A N 1
ATOM 977 C CA . ASN A 1 123 ? -22.491 -1.864 -8.040 1.00 48.25 123 ASN A CA 1
ATOM 978 C C . ASN A 1 123 ? -21.376 -0.813 -8.086 1.00 48.25 123 ASN A C 1
ATOM 980 O O . ASN A 1 123 ? -21.070 -0.170 -7.087 1.00 48.25 123 ASN A O 1
ATOM 984 N N . TYR A 1 124 ? -20.756 -0.638 -9.252 1.00 38.38 124 TYR A N 1
ATOM 985 C CA . TYR A 1 124 ? -19.867 0.494 -9.497 1.00 38.38 124 TYR A CA 1
ATOM 986 C C . TYR A 1 124 ? -20.695 1.783 -9.549 1.00 38.38 124 TYR A C 1
ATOM 988 O O . TYR A 1 124 ? -21.192 2.177 -10.602 1.00 38.38 124 TYR A O 1
ATOM 996 N N . VAL A 1 125 ? -20.846 2.468 -8.415 1.00 31.08 125 VAL A N 1
ATOM 997 C CA . VAL A 1 125 ? -21.279 3.868 -8.419 1.00 31.08 125 VAL A CA 1
ATOM 998 C C . VAL A 1 125 ? -20.052 4.724 -8.721 1.00 31.08 125 VAL A C 1
ATOM 1000 O O . VAL A 1 125 ? -19.349 5.185 -7.827 1.00 31.08 125 VAL A O 1
ATOM 1003 N N . VAL A 1 126 ? -19.789 4.947 -10.008 1.00 28.97 126 VAL A N 1
ATOM 1004 C CA . VAL A 1 126 ? -18.847 5.979 -10.452 1.00 28.97 126 VAL A CA 1
ATOM 1005 C C . VAL A 1 126 ? -19.502 7.340 -10.199 1.00 28.97 126 VAL A C 1
ATOM 1007 O O . VAL A 1 126 ? -20.236 7.861 -11.036 1.00 28.97 126 VAL A O 1
ATOM 1010 N N . ARG A 1 127 ? -19.274 7.938 -9.024 1.00 27.23 127 ARG A N 1
ATOM 1011 C CA . ARG A 1 127 ? -19.563 9.365 -8.815 1.00 27.23 127 ARG A CA 1
ATOM 1012 C C . ARG A 1 127 ? -18.433 10.182 -9.434 1.00 27.23 127 ARG A C 1
ATOM 1014 O O . ARG A 1 127 ? -17.457 10.510 -8.769 1.00 27.23 127 ARG A O 1
ATOM 1021 N N . VAL A 1 128 ? -18.588 10.542 -10.706 1.00 25.44 128 VAL A N 1
ATOM 1022 C CA . VAL A 1 128 ? -17.822 11.639 -11.307 1.00 25.44 128 VAL A CA 1
ATOM 1023 C C . VAL A 1 128 ? -18.301 12.942 -10.658 1.00 25.44 128 VAL A C 1
ATOM 1025 O O . VAL A 1 128 ? -19.377 13.442 -10.980 1.00 25.44 128 VAL A O 1
ATOM 1028 N N . ARG A 1 129 ? -17.527 13.494 -9.719 1.00 26.27 129 ARG A N 1
ATOM 1029 C CA . ARG A 1 129 ? -17.642 14.903 -9.320 1.00 26.27 129 ARG A CA 1
ATOM 1030 C C . ARG A 1 129 ? -16.517 15.678 -9.990 1.00 26.27 129 ARG A C 1
ATOM 1032 O O . ARG A 1 129 ? -15.413 15.765 -9.473 1.00 26.27 129 ARG A O 1
ATOM 1039 N N . VAL A 1 130 ? -16.826 16.252 -11.147 1.00 31.06 130 VAL A N 1
ATOM 1040 C CA . VAL A 1 130 ? -16.096 17.406 -11.673 1.00 31.06 130 VAL A CA 1
ATOM 1041 C C . VAL A 1 130 ? -16.641 18.624 -10.934 1.00 31.06 130 VAL A C 1
ATOM 1043 O O . VAL A 1 130 ? -17.792 18.977 -11.167 1.00 31.06 130 VAL A O 1
ATOM 1046 N N . GLN A 1 131 ? -15.859 19.216 -10.023 1.00 28.08 131 GLN A N 1
ATOM 1047 C CA . GLN A 1 131 ? -15.781 20.670 -9.797 1.00 28.08 131 GLN A CA 1
ATOM 1048 C C . GLN A 1 131 ? -14.852 21.035 -8.622 1.00 28.08 131 GLN A C 1
ATOM 1050 O O . GLN A 1 131 ? -15.020 20.543 -7.510 1.00 28.08 131 GLN A O 1
ATOM 1055 N N . ALA A 1 132 ? -13.974 22.007 -8.911 1.00 30.25 132 ALA A N 1
ATOM 1056 C CA . ALA A 1 132 ? -13.210 22.884 -8.014 1.00 30.25 132 ALA A CA 1
ATOM 1057 C C . ALA A 1 132 ? -11.880 22.365 -7.422 1.00 30.25 132 ALA A C 1
ATOM 1059 O O . ALA A 1 132 ? -11.737 22.240 -6.210 1.00 30.25 132 ALA A O 1
ATOM 1060 N N . ALA A 1 133 ? -10.864 22.207 -8.281 1.00 30.75 133 ALA A N 1
ATOM 1061 C CA . ALA A 1 133 ? -9.459 22.077 -7.870 1.00 30.75 133 ALA A CA 1
ATOM 1062 C C . ALA A 1 133 ? -8.817 23.404 -7.389 1.00 30.75 133 ALA A C 1
ATOM 1064 O O . ALA A 1 133 ? -7.767 23.379 -6.759 1.00 30.75 133 ALA A O 1
ATOM 1065 N N . ASP A 1 134 ? -9.464 24.559 -7.592 1.00 27.91 134 ASP A N 1
ATOM 1066 C CA . ASP A 1 134 ? -8.832 25.866 -7.327 1.00 27.91 134 ASP A CA 1
ATOM 1067 C C . ASP A 1 134 ? -9.185 26.517 -5.976 1.00 27.91 134 ASP A C 1
ATOM 1069 O O . ASP A 1 134 ? -8.694 27.602 -5.677 1.00 27.91 134 ASP A O 1
ATOM 1073 N N . ARG A 1 135 ? -10.037 25.910 -5.133 1.00 32.59 135 ARG A N 1
ATOM 1074 C CA . ARG A 1 135 ? -10.574 26.593 -3.928 1.00 32.59 135 ARG A CA 1
ATOM 1075 C C . ARG A 1 135 ? -10.101 26.085 -2.567 1.00 32.59 135 ARG A C 1
ATOM 1077 O O . ARG A 1 135 ? -10.502 26.656 -1.560 1.00 32.59 135 ARG A O 1
ATOM 1084 N N . VAL A 1 136 ? -9.267 25.051 -2.490 1.00 43.72 136 VAL A N 1
ATOM 1085 C CA . VAL A 1 136 ? -8.903 24.472 -1.177 1.00 43.72 136 VAL A CA 1
ATOM 1086 C C . VAL A 1 136 ? -7.659 25.131 -0.559 1.00 43.72 136 VAL A C 1
ATOM 1088 O O . VAL A 1 136 ? -7.486 25.099 0.655 1.00 43.72 136 VAL A O 1
ATOM 1091 N N . PHE A 1 137 ? -6.832 25.824 -1.345 1.00 43.81 137 PHE A N 1
ATOM 1092 C CA . PHE A 1 137 ? -5.549 26.351 -0.858 1.00 43.81 137 PHE A CA 1
ATOM 1093 C C . PHE A 1 137 ? -5.626 27.693 -0.109 1.00 43.81 137 PHE A C 1
ATOM 1095 O O . PHE A 1 137 ? -4.632 28.096 0.486 1.00 43.81 137 PHE A O 1
ATOM 1102 N N . SER A 1 138 ? -6.783 28.367 -0.076 1.00 37.44 138 SER A N 1
ATOM 1103 C CA . SER A 1 138 ? -6.960 29.635 0.653 1.00 37.44 138 SER A CA 1
ATOM 1104 C C . SER A 1 138 ? -7.600 29.499 2.041 1.00 37.44 138 SER A C 1
ATOM 1106 O O . SER A 1 138 ? -7.642 30.484 2.769 1.00 37.44 138 SER A O 1
ATOM 1108 N N . ASN A 1 139 ? -8.088 28.312 2.432 1.00 38.06 139 ASN A N 1
ATOM 1109 C CA . ASN A 1 139 ? -8.913 28.149 3.643 1.00 38.06 139 ASN A CA 1
ATOM 1110 C C . ASN A 1 139 ? -8.347 27.116 4.639 1.00 38.06 139 ASN A C 1
ATOM 1112 O O . ASN A 1 139 ? -9.107 26.492 5.380 1.00 38.06 139 ASN A O 1
ATOM 1116 N N . PHE A 1 140 ? -7.020 26.941 4.705 1.00 42.88 140 PHE A N 1
ATOM 1117 C CA . PHE A 1 140 ? -6.393 26.079 5.724 1.00 42.88 140 PHE A CA 1
ATOM 1118 C C . PHE A 1 140 ? -6.742 26.510 7.165 1.00 42.88 140 PHE A C 1
ATOM 1120 O O . PHE A 1 140 ? -6.861 25.652 8.040 1.00 42.88 140 PHE A O 1
ATOM 1127 N N . ASP A 1 141 ? -7.020 27.800 7.389 1.00 38.25 141 ASP A N 1
ATOM 1128 C CA . ASP A 1 141 ? -7.455 28.325 8.692 1.00 38.25 141 ASP A CA 1
ATOM 1129 C C . ASP A 1 141 ? -8.923 27.993 9.036 1.00 38.25 141 ASP A C 1
ATOM 1131 O O . ASP A 1 141 ? -9.270 27.874 10.210 1.00 38.25 141 ASP A O 1
ATOM 1135 N N . GLU A 1 142 ? -9.796 27.765 8.045 1.00 37.59 142 GLU A N 1
ATOM 1136 C CA . GLU A 1 142 ? -11.227 27.490 8.281 1.00 37.59 142 GLU A CA 1
ATOM 1137 C C . GLU A 1 142 ? -11.578 25.996 8.322 1.00 37.59 142 GLU A C 1
ATOM 1139 O O . GLU A 1 142 ? -12.541 25.603 8.986 1.00 37.59 142 GLU A O 1
ATOM 1144 N N . VAL A 1 143 ? -10.797 25.128 7.671 1.00 42.44 143 VAL A N 1
ATOM 1145 C CA . VAL A 1 143 ? -11.075 23.675 7.638 1.00 42.44 143 VAL A CA 1
ATOM 1146 C C . VAL A 1 143 ? -10.741 22.992 8.980 1.00 42.44 143 VAL A C 1
ATOM 1148 O O . VAL A 1 143 ? -11.252 21.916 9.287 1.00 42.44 143 VAL A O 1
ATOM 1151 N N . SER A 1 144 ? -9.966 23.658 9.841 1.00 42.16 144 SER A N 1
ATOM 1152 C CA . SER A 1 144 ? -9.434 23.129 11.107 1.00 42.16 144 SER A CA 1
ATOM 1153 C C . SER A 1 144 ? -10.463 22.965 12.246 1.00 42.16 144 SER A C 1
ATOM 1155 O O . SER A 1 144 ? -10.130 22.428 13.305 1.00 42.16 144 SER A O 1
ATOM 1157 N N . THR A 1 145 ? -11.723 23.385 12.060 1.00 35.66 145 THR A N 1
ATOM 1158 C CA . THR A 1 145 ? -12.739 23.397 13.139 1.00 35.66 145 THR A CA 1
ATOM 1159 C C . THR A 1 145 ? -13.910 22.426 12.954 1.00 35.66 145 THR A C 1
ATOM 1161 O O . THR A 1 145 ? -14.740 22.301 13.854 1.00 35.66 145 THR A O 1
ATOM 1164 N N . ARG A 1 146 ? -13.990 21.681 11.841 1.00 38.03 146 ARG A N 1
ATOM 1165 C CA . ARG A 1 146 ? -15.106 20.749 11.570 1.00 38.03 146 ARG A CA 1
ATOM 1166 C C . ARG A 1 146 ? -14.664 19.316 11.278 1.00 38.03 146 ARG A C 1
ATOM 1168 O O . ARG A 1 146 ? -15.087 18.716 10.300 1.00 38.03 146 ARG A O 1
ATOM 1175 N N . THR A 1 147 ? -13.889 18.722 12.176 1.00 43.34 147 THR A N 1
ATOM 1176 C CA . THR A 1 147 ? -13.809 17.256 12.296 1.00 43.34 147 THR A CA 1
ATOM 1177 C C . THR A 1 147 ? -13.777 16.863 13.765 1.00 43.34 147 THR A C 1
ATOM 1179 O O . THR A 1 147 ? -12.766 16.411 14.291 1.00 43.34 147 THR A O 1
ATOM 1182 N N . ALA A 1 148 ? -14.905 17.053 14.444 1.00 45.19 148 ALA A N 1
ATOM 1183 C CA . ALA A 1 148 ? -15.245 16.188 15.561 1.00 45.19 148 ALA A CA 1
ATOM 1184 C C . ALA A 1 148 ? -15.849 14.908 14.959 1.00 45.19 148 ALA A C 1
ATOM 1186 O O . ALA A 1 148 ? -16.907 14.977 14.336 1.00 45.19 148 ALA A O 1
ATOM 1187 N N . SER A 1 149 ? -15.193 13.753 15.106 1.00 44.81 149 SER A N 1
ATOM 1188 C CA . SER A 1 149 ? -15.813 12.461 14.779 1.00 44.81 149 SER A CA 1
ATOM 1189 C C . SER A 1 149 ? -15.513 11.400 15.838 1.00 44.81 149 SER A C 1
ATOM 1191 O O . SER A 1 149 ? -14.428 10.829 15.887 1.00 44.81 149 SER A O 1
ATOM 1193 N N . SER A 1 150 ? -16.513 11.192 16.700 1.00 45.19 150 SER A N 1
ATOM 1194 C CA . SER A 1 150 ? -17.125 9.914 17.124 1.00 45.19 150 SER A CA 1
ATOM 1195 C C . SER A 1 150 ? -16.295 8.723 17.635 1.00 45.19 150 SER A C 1
ATOM 1197 O O . SER A 1 150 ? -16.913 7.763 18.081 1.00 45.19 150 SER A O 1
ATOM 1199 N N . ALA A 1 151 ? -14.961 8.742 17.616 1.00 53.12 151 ALA A N 1
ATOM 1200 C CA . ALA A 1 151 ? -14.134 7.563 17.915 1.00 53.12 151 ALA A CA 1
ATOM 1201 C C . ALA A 1 151 ? -13.259 7.676 19.182 1.00 53.12 151 ALA A C 1
ATOM 1203 O O . ALA A 1 151 ? -12.587 6.716 19.540 1.00 53.12 151 ALA A O 1
ATOM 1204 N N . GLY A 1 152 ? -13.275 8.819 19.879 1.00 77.19 152 GLY A N 1
ATOM 1205 C CA . GLY A 1 152 ? -12.529 9.011 21.133 1.00 77.19 152 GLY A CA 1
ATOM 1206 C C . GLY A 1 152 ? -11.037 9.346 20.985 1.00 77.19 152 GLY A C 1
ATOM 1207 O O . GLY A 1 152 ? -10.349 9.395 21.998 1.00 77.19 152 GLY A O 1
ATOM 1208 N N . PHE A 1 153 ? -10.547 9.605 19.768 1.00 84.69 153 PHE A N 1
ATOM 1209 C CA . PHE A 1 153 ? -9.156 10.001 19.501 1.00 84.69 153 PHE A CA 1
ATOM 1210 C C . PHE A 1 153 ? -8.966 11.521 19.505 1.00 84.69 153 PHE A C 1
ATOM 1212 O O . PHE A 1 153 ? -9.889 12.276 19.177 1.00 84.69 153 PHE A O 1
ATOM 1219 N N . THR A 1 154 ? -7.760 11.974 19.850 1.00 90.19 154 THR A N 1
ATOM 1220 C CA . THR A 1 154 ? -7.393 13.393 19.803 1.00 90.19 154 THR A CA 1
ATOM 1221 C C . THR A 1 154 ? -7.111 13.849 18.374 1.00 90.19 154 THR A C 1
ATOM 1223 O O . THR A 1 154 ? -6.842 13.056 17.468 1.00 90.19 154 THR A O 1
ATOM 1226 N N . LYS A 1 155 ? -7.159 15.164 18.151 1.00 90.62 155 LYS A N 1
ATOM 1227 C CA . LYS A 1 155 ? -6.863 15.752 16.841 1.00 90.62 155 LYS A CA 1
ATOM 1228 C C . LYS A 1 155 ? -5.438 15.428 16.383 1.00 90.62 155 LYS A C 1
ATOM 1230 O O . LYS A 1 155 ? -5.218 15.126 15.217 1.00 90.62 155 LYS A O 1
ATOM 1235 N N . GLU A 1 156 ? -4.489 15.406 17.311 1.00 92.06 156 GLU A N 1
ATOM 1236 C CA . GLU A 1 156 ? -3.089 15.079 17.051 1.00 92.06 156 GLU A CA 1
ATOM 1237 C C . GLU A 1 156 ? -2.895 13.610 16.649 1.00 92.06 156 GLU A C 1
ATOM 1239 O O . GLU A 1 156 ? -2.032 13.317 15.824 1.00 92.06 156 GLU A O 1
ATOM 1244 N N . GLU A 1 157 ? -3.698 12.689 17.189 1.00 91.81 157 GLU A N 1
ATOM 1245 C CA . GLU A 1 157 ? -3.708 11.271 16.788 1.00 91.81 157 GLU A CA 1
ATOM 1246 C C . GLU A 1 157 ? -4.274 11.117 15.369 1.00 91.81 157 GLU A C 1
ATOM 1248 O O . GLU A 1 157 ? -3.740 10.369 14.545 1.00 91.81 157 GLU A O 1
ATOM 1253 N N . ILE A 1 158 ? -5.308 11.895 15.034 1.00 93.50 158 ILE A N 1
ATOM 1254 C CA . ILE A 1 158 ? -5.870 11.956 13.678 1.00 93.50 158 ILE A CA 1
ATOM 1255 C C . ILE A 1 158 ? -4.846 12.531 12.690 1.00 93.50 158 ILE A C 1
ATOM 1257 O O . ILE A 1 158 ? -4.656 11.969 11.611 1.00 93.50 158 ILE A O 1
ATOM 1261 N N . ASN A 1 159 ? -4.153 13.616 13.045 1.00 94.44 159 ASN A N 1
ATOM 1262 C CA . ASN A 1 159 ? -3.101 14.204 12.213 1.00 94.44 159 ASN A CA 1
ATOM 1263 C C . ASN A 1 159 ? -1.950 13.227 11.987 1.00 94.44 159 ASN A C 1
ATOM 1265 O O . ASN A 1 159 ? -1.479 13.080 10.858 1.00 94.44 159 ASN A O 1
ATOM 1269 N N . PHE A 1 160 ? -1.516 12.538 13.047 1.00 94.75 160 PHE A N 1
ATOM 1270 C CA . PHE A 1 160 ? -0.484 11.514 12.946 1.00 94.75 160 PHE A CA 1
ATOM 1271 C C . PHE A 1 160 ? -0.935 10.394 12.006 1.00 94.75 160 PHE A C 1
ATOM 1273 O O . PHE A 1 160 ? -0.190 10.007 11.110 1.00 94.75 160 PHE A O 1
ATOM 1280 N N . THR A 1 161 ? -2.184 9.940 12.140 1.00 95.00 161 THR A N 1
ATOM 1281 C CA . THR A 1 161 ? -2.776 8.920 11.263 1.00 95.00 161 THR A CA 1
ATOM 1282 C C . THR A 1 161 ? -2.769 9.367 9.803 1.00 95.00 161 THR A C 1
ATOM 1284 O O . THR A 1 161 ? -2.289 8.638 8.937 1.00 95.00 161 THR A O 1
ATOM 1287 N N . LYS A 1 162 ? -3.227 10.592 9.514 1.00 95.94 162 LYS A N 1
ATOM 1288 C CA . LYS A 1 162 ? -3.219 11.157 8.155 1.00 95.94 162 LYS A CA 1
ATOM 1289 C C . LYS A 1 162 ? -1.808 11.247 7.584 1.00 95.94 162 LYS A C 1
ATOM 1291 O O . LYS A 1 162 ? -1.586 10.833 6.449 1.00 95.94 162 LYS A O 1
ATOM 1296 N N . MET A 1 163 ? -0.848 11.733 8.368 1.00 96.06 163 MET A N 1
ATOM 1297 C CA . MET A 1 163 ? 0.549 11.811 7.940 1.00 96.06 163 MET A CA 1
ATOM 1298 C C . MET A 1 163 ? 1.152 10.419 7.709 1.00 96.06 163 MET A C 1
ATOM 1300 O O . MET A 1 163 ? 1.883 10.211 6.743 1.00 96.06 163 MET A O 1
ATOM 1304 N N . GLY A 1 164 ? 0.765 9.439 8.525 1.00 93.94 164 GLY A N 1
ATOM 1305 C CA . GLY A 1 164 ? 1.089 8.033 8.328 1.00 93.94 164 GLY A CA 1
ATOM 1306 C C . GLY A 1 164 ? 0.568 7.470 7.013 1.00 93.94 164 GLY A C 1
ATOM 1307 O O . GLY A 1 164 ? 1.327 6.866 6.257 1.00 93.94 164 GLY A O 1
ATOM 1308 N N . MET A 1 165 ? -0.696 7.736 6.685 1.00 94.81 165 MET A N 1
ATOM 1309 C CA . MET A 1 165 ? -1.276 7.352 5.397 1.00 94.81 165 MET A CA 1
ATOM 1310 C C . MET A 1 165 ? -0.560 8.032 4.223 1.00 94.81 165 MET A C 1
ATOM 1312 O O . MET A 1 165 ? -0.315 7.384 3.208 1.00 94.81 165 MET A O 1
ATOM 1316 N N . ILE A 1 166 ? -0.196 9.314 4.350 1.00 94.94 166 ILE A N 1
ATOM 1317 C CA . ILE A 1 166 ? 0.575 10.033 3.324 1.00 94.94 166 ILE A CA 1
ATOM 1318 C C . ILE A 1 166 ? 1.931 9.348 3.116 1.00 94.94 166 ILE A C 1
ATOM 1320 O O . ILE A 1 166 ? 2.282 9.024 1.982 1.00 94.94 166 ILE A O 1
ATOM 1324 N N . ALA A 1 167 ? 2.668 9.068 4.192 1.00 91.94 167 ALA A N 1
ATOM 1325 C CA . ALA A 1 167 ? 3.979 8.433 4.113 1.00 91.94 167 ALA A CA 1
ATOM 1326 C C . ALA A 1 167 ? 3.915 7.018 3.516 1.00 91.94 167 ALA A C 1
ATOM 1328 O O . ALA A 1 167 ? 4.667 6.705 2.593 1.00 91.94 167 ALA A O 1
ATOM 1329 N N . LEU A 1 168 ? 3.010 6.174 4.014 1.00 89.00 168 LEU A N 1
ATOM 1330 C CA . LEU A 1 168 ? 2.920 4.768 3.617 1.00 89.00 168 LEU A CA 1
ATOM 1331 C C . LEU A 1 168 ? 2.321 4.575 2.221 1.00 89.00 168 LEU A C 1
ATOM 1333 O O . LEU A 1 168 ? 2.747 3.664 1.517 1.00 89.00 168 LEU A O 1
ATOM 1337 N N . ASN A 1 169 ? 1.371 5.422 1.811 1.00 89.81 169 ASN A N 1
ATOM 1338 C CA . ASN A 1 169 ? 0.648 5.228 0.553 1.00 89.81 169 ASN A CA 1
ATOM 1339 C C . ASN A 1 169 ? 1.159 6.141 -0.561 1.00 89.81 169 ASN A C 1
ATOM 1341 O O . ASN A 1 169 ? 1.377 5.682 -1.675 1.00 89.81 169 ASN A O 1
ATOM 1345 N N . ILE A 1 170 ? 1.346 7.433 -0.283 1.00 93.62 170 ILE A N 1
ATOM 1346 C CA . ILE A 1 170 ? 1.681 8.410 -1.325 1.00 93.62 170 ILE A CA 1
ATOM 1347 C C . ILE A 1 170 ? 3.189 8.471 -1.530 1.00 93.62 170 ILE A C 1
ATOM 1349 O O . ILE A 1 170 ? 3.664 8.322 -2.652 1.00 93.62 170 ILE A O 1
ATOM 1353 N N . LEU A 1 171 ? 3.959 8.676 -0.459 1.00 93.56 171 LEU A N 1
ATOM 1354 C CA . LEU A 1 171 ? 5.403 8.875 -0.600 1.00 93.56 171 LEU A CA 1
ATOM 1355 C C . LEU A 1 171 ? 6.113 7.590 -1.048 1.00 93.56 171 LEU A C 1
ATOM 1357 O O . LEU A 1 171 ? 7.055 7.653 -1.837 1.00 93.56 171 LEU A O 1
ATOM 1361 N N . ALA A 1 172 ? 5.631 6.423 -0.610 1.00 91.75 172 ALA A N 1
ATOM 1362 C CA . ALA A 1 172 ? 6.092 5.140 -1.134 1.00 91.75 172 ALA A CA 1
ATOM 1363 C C . ALA A 1 172 ? 5.805 4.997 -2.641 1.00 91.75 172 ALA A C 1
ATOM 1365 O O . ALA A 1 172 ? 6.692 4.591 -3.392 1.00 91.75 172 ALA A O 1
ATOM 1366 N N . ASP A 1 173 ? 4.612 5.388 -3.103 1.00 92.00 173 ASP A N 1
ATOM 1367 C CA . ASP A 1 173 ? 4.265 5.351 -4.526 1.00 92.00 173 ASP A CA 1
ATOM 1368 C C . ASP A 1 173 ? 5.166 6.276 -5.355 1.00 92.00 173 ASP A C 1
ATOM 1370 O O . ASP A 1 173 ? 5.714 5.845 -6.371 1.00 92.00 173 ASP A O 1
ATOM 1374 N N . VAL A 1 174 ? 5.398 7.502 -4.877 1.00 92.69 174 VAL A N 1
ATOM 1375 C CA . VAL A 1 174 ? 6.311 8.470 -5.503 1.00 92.69 174 VAL A CA 1
ATOM 1376 C C . VAL A 1 174 ? 7.712 7.887 -5.668 1.00 92.69 174 VAL A C 1
ATOM 1378 O O . VAL A 1 174 ? 8.271 7.926 -6.767 1.00 92.69 174 VAL A O 1
ATOM 1381 N N . LEU A 1 175 ? 8.277 7.317 -4.597 1.00 92.62 175 LEU A N 1
ATOM 1382 C CA . LEU A 1 175 ? 9.608 6.718 -4.660 1.00 92.62 175 LEU A CA 1
ATOM 1383 C C . LEU A 1 175 ? 9.637 5.524 -5.613 1.00 92.62 175 LEU A C 1
ATOM 1385 O O . LEU A 1 175 ? 10.599 5.388 -6.365 1.00 92.62 175 LEU A O 1
ATOM 1389 N N . TYR A 1 176 ? 8.617 4.666 -5.612 1.00 93.44 176 TYR A N 1
ATOM 1390 C CA . TYR A 1 176 ? 8.573 3.532 -6.532 1.00 93.44 176 TYR A CA 1
ATOM 1391 C C . TYR A 1 176 ? 8.529 3.999 -7.988 1.00 93.44 176 TYR A C 1
ATOM 1393 O O . TYR A 1 176 ? 9.276 3.485 -8.818 1.00 93.44 176 TYR A O 1
ATOM 1401 N N . ASP A 1 177 ? 7.655 4.952 -8.312 1.00 92.00 177 ASP A N 1
ATOM 1402 C CA . ASP A 1 177 ? 7.475 5.421 -9.686 1.00 92.00 177 ASP A CA 1
ATOM 1403 C C . ASP A 1 177 ? 8.714 6.135 -10.219 1.00 92.00 177 ASP A C 1
ATOM 1405 O O . ASP A 1 177 ? 9.099 5.898 -11.365 1.00 92.00 177 ASP A O 1
ATOM 1409 N N . LEU A 1 178 ? 9.395 6.910 -9.374 1.00 90.12 178 LEU A N 1
ATOM 1410 C CA . LEU A 1 178 ? 10.701 7.463 -9.711 1.00 90.12 178 LEU A CA 1
ATOM 1411 C C . LEU A 1 178 ? 11.734 6.346 -9.938 1.00 90.12 178 LEU A C 1
ATOM 1413 O O . LEU A 1 178 ? 12.428 6.325 -10.950 1.00 90.12 178 LEU A O 1
ATOM 1417 N N . LEU A 1 179 ? 11.805 5.367 -9.030 1.00 90.69 179 LEU A N 1
ATOM 1418 C CA . LEU A 1 179 ? 12.794 4.290 -9.103 1.00 90.69 179 LEU A CA 1
ATOM 1419 C C . LEU A 1 179 ? 12.605 3.410 -10.339 1.00 90.69 179 LEU A C 1
ATOM 1421 O O . LEU A 1 179 ? 13.580 2.945 -10.919 1.00 90.69 179 LEU A O 1
ATOM 1425 N N . LYS A 1 180 ? 11.358 3.187 -10.758 1.00 90.50 180 LYS A N 1
ATOM 1426 C CA . LYS A 1 180 ? 11.017 2.390 -11.941 1.00 90.50 180 LYS A CA 1
ATOM 1427 C C . LYS A 1 180 ? 11.558 3.004 -13.236 1.00 90.50 180 LYS A C 1
ATOM 1429 O O . LYS A 1 180 ? 11.874 2.259 -14.160 1.00 90.50 180 LYS A O 1
ATOM 1434 N N . GLN A 1 181 ? 11.673 4.331 -13.307 1.00 86.12 181 GLN A N 1
ATOM 1435 C CA . GLN A 1 181 ? 12.271 5.017 -14.459 1.00 86.12 181 GLN A CA 1
ATOM 1436 C C . GLN A 1 181 ? 13.780 4.759 -14.541 1.00 86.12 181 GLN A C 1
ATOM 1438 O O . GLN A 1 181 ? 14.331 4.633 -15.632 1.00 86.12 181 GLN A O 1
ATOM 1443 N N . ASP A 1 182 ? 14.427 4.625 -13.384 1.00 84.25 182 ASP A N 1
ATOM 1444 C CA . ASP A 1 182 ? 15.878 4.482 -13.269 1.00 84.25 182 ASP A CA 1
ATOM 1445 C C . ASP A 1 182 ? 16.340 3.017 -13.194 1.00 84.25 182 ASP A C 1
ATOM 1447 O O . ASP A 1 182 ? 17.498 2.706 -13.476 1.00 84.25 182 ASP A O 1
ATOM 1451 N N . LYS A 1 183 ? 15.437 2.100 -12.824 1.00 83.69 183 LYS A N 1
ATOM 1452 C CA . LYS A 1 183 ? 15.716 0.679 -12.608 1.00 83.69 183 LYS A CA 1
ATOM 1453 C C . LYS A 1 183 ? 14.629 -0.206 -13.237 1.00 83.69 183 LYS A C 1
ATOM 1455 O O . LYS A 1 183 ? 13.570 -0.390 -12.637 1.00 83.69 183 LYS A O 1
ATOM 1460 N N . PRO A 1 184 ? 14.905 -0.845 -14.392 1.00 75.69 184 PRO A N 1
ATOM 1461 C CA . PRO A 1 184 ? 13.906 -1.635 -15.116 1.00 75.69 184 PRO A CA 1
ATOM 1462 C C . PRO A 1 184 ? 13.501 -2.930 -14.391 1.00 75.69 184 PRO A C 1
ATOM 1464 O O . PRO A 1 184 ? 12.363 -3.372 -14.517 1.00 75.69 184 PRO A O 1
ATOM 1467 N N . ASN A 1 185 ? 14.400 -3.512 -13.588 1.00 84.44 185 ASN A N 1
ATOM 1468 C CA . ASN A 1 185 ? 14.157 -4.746 -12.831 1.00 84.44 185 ASN A CA 1
ATOM 1469 C C . ASN A 1 185 ? 13.932 -4.434 -11.348 1.00 84.44 185 ASN A C 1
ATOM 1471 O O . ASN A 1 185 ? 14.798 -4.686 -10.501 1.00 84.44 185 ASN A O 1
ATOM 1475 N N 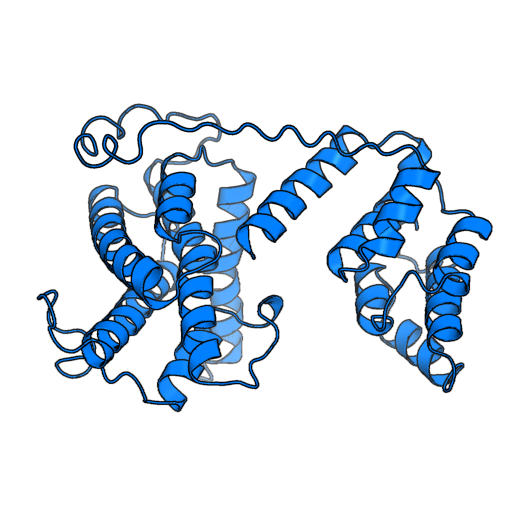. LEU A 1 186 ? 12.785 -3.830 -11.046 1.00 86.31 186 LEU A N 1
ATOM 1476 C CA . LEU A 1 186 ? 12.360 -3.556 -9.677 1.00 86.31 186 LEU A CA 1
ATOM 1477 C C . LEU A 1 186 ? 11.462 -4.684 -9.155 1.00 86.31 186 LEU A C 1
ATOM 1479 O O . LEU A 1 186 ? 10.736 -5.315 -9.923 1.00 86.31 186 LEU A O 1
ATOM 1483 N N . ARG A 1 187 ? 11.519 -4.940 -7.843 1.00 88.00 187 ARG A N 1
ATOM 1484 C CA . ARG A 1 187 ? 10.582 -5.856 -7.180 1.00 88.00 187 ARG A CA 1
ATOM 1485 C C . ARG A 1 187 ? 9.136 -5.385 -7.398 1.00 88.00 187 ARG A C 1
ATOM 1487 O O . ARG A 1 187 ? 8.934 -4.180 -7.578 1.00 88.00 187 ARG A O 1
ATOM 1494 N N . PRO A 1 188 ? 8.146 -6.296 -7.356 1.00 88.88 188 PRO A N 1
ATOM 1495 C CA . PRO A 1 188 ? 6.739 -5.911 -7.369 1.00 88.88 188 PRO A CA 1
ATOM 1496 C C . PRO A 1 188 ? 6.452 -4.838 -6.318 1.00 88.88 188 PRO A C 1
ATOM 1498 O O . PRO A 1 188 ? 7.031 -4.859 -5.232 1.00 88.88 188 PRO A O 1
ATOM 1501 N N . ARG A 1 189 ? 5.552 -3.892 -6.619 1.00 86.88 189 ARG A N 1
ATOM 1502 C CA . ARG A 1 189 ? 5.287 -2.772 -5.700 1.00 86.88 189 ARG A CA 1
ATOM 1503 C C . ARG A 1 189 ? 4.802 -3.221 -4.326 1.00 86.88 189 ARG A C 1
ATOM 1505 O O . ARG A 1 189 ? 5.186 -2.607 -3.338 1.00 86.88 189 ARG A O 1
ATOM 1512 N N . SER A 1 190 ? 4.021 -4.296 -4.267 1.00 84.38 190 SER A N 1
ATOM 1513 C CA . SER A 1 190 ? 3.561 -4.915 -3.017 1.00 84.38 190 SER A CA 1
ATOM 1514 C C . SER A 1 190 ? 4.697 -5.297 -2.067 1.00 84.38 190 SER A C 1
ATOM 1516 O O . SER A 1 190 ? 4.496 -5.321 -0.857 1.00 84.38 190 SER A O 1
ATOM 1518 N N . ASP A 1 191 ? 5.888 -5.556 -2.606 1.00 84.75 191 ASP A N 1
ATOM 1519 C CA . ASP A 1 191 ? 7.038 -6.078 -1.866 1.00 84.75 191 ASP A CA 1
ATOM 1520 C C . ASP A 1 191 ? 8.033 -4.965 -1.498 1.00 84.75 191 ASP A C 1
ATOM 1522 O O . ASP A 1 191 ? 9.105 -5.218 -0.940 1.00 84.75 191 ASP A O 1
ATOM 1526 N N . CYS A 1 192 ? 7.702 -3.723 -1.855 1.00 84.06 192 CYS A N 1
ATOM 1527 C CA . CYS A 1 192 ? 8.547 -2.554 -1.694 1.00 84.06 192 CYS A CA 1
ATOM 1528 C C . CYS A 1 192 ? 7.990 -1.659 -0.591 1.00 84.06 192 CYS A C 1
ATOM 1530 O O . CYS A 1 192 ? 7.074 -0.874 -0.823 1.00 84.06 192 CYS A O 1
ATOM 1532 N N . ASP A 1 193 ? 8.586 -1.716 0.599 1.00 84.88 193 ASP A N 1
ATOM 1533 C CA . ASP A 1 193 ? 8.331 -0.691 1.608 1.00 84.88 193 ASP A CA 1
ATOM 1534 C C . ASP A 1 193 ? 9.149 0.589 1.346 1.00 84.88 193 ASP A C 1
ATOM 1536 O O . ASP A 1 193 ? 10.126 0.612 0.588 1.00 84.88 193 ASP A O 1
ATOM 1540 N N . ILE A 1 194 ? 8.758 1.680 2.005 1.00 85.12 194 ILE A N 1
ATOM 1541 C CA . ILE A 1 194 ? 9.420 2.985 1.881 1.00 85.12 194 ILE A CA 1
ATOM 1542 C C . ILE A 1 194 ? 10.909 2.954 2.286 1.00 85.12 194 ILE A C 1
ATOM 1544 O O . ILE A 1 194 ? 11.704 3.744 1.775 1.00 85.12 194 ILE A O 1
ATOM 1548 N N . THR A 1 195 ? 11.324 2.030 3.163 1.00 85.75 195 THR A N 1
ATOM 1549 C CA . THR A 1 195 ? 12.729 1.874 3.580 1.00 85.75 195 THR A CA 1
ATOM 1550 C C . THR A 1 195 ? 13.571 1.259 2.478 1.00 85.75 195 THR A C 1
ATOM 1552 O O . THR A 1 195 ? 14.667 1.748 2.184 1.00 85.75 195 THR A O 1
ATOM 1555 N N . TYR A 1 196 ? 13.057 0.199 1.867 1.00 89.06 196 TYR A N 1
ATOM 1556 C CA . TYR A 1 196 ? 13.651 -0.456 0.720 1.00 89.06 196 TYR A CA 1
ATOM 1557 C C . TYR A 1 196 ? 13.773 0.527 -0.442 1.00 89.06 196 TYR A C 1
ATOM 1559 O O . TYR A 1 196 ? 14.871 0.719 -0.961 1.00 89.06 196 TYR A O 1
ATOM 1567 N N . LEU A 1 197 ? 12.683 1.217 -0.788 1.00 91.12 197 LEU A N 1
ATOM 1568 C CA . LEU A 1 197 ? 12.654 2.167 -1.902 1.00 91.12 197 LEU A CA 1
ATOM 1569 C C . LEU A 1 197 ? 13.678 3.288 -1.739 1.00 91.12 197 LEU A C 1
ATOM 1571 O O . LEU A 1 197 ? 14.447 3.562 -2.660 1.00 91.12 197 LEU A O 1
ATOM 1575 N N . TYR A 1 198 ? 13.747 3.888 -0.551 1.00 88.25 198 TYR A N 1
ATOM 1576 C CA . TYR A 1 198 ? 14.755 4.900 -0.251 1.00 88.25 198 TYR A CA 1
ATOM 1577 C C . TYR A 1 198 ? 16.187 4.347 -0.389 1.00 88.25 198 TYR A C 1
ATOM 1579 O O . TYR A 1 198 ? 17.062 4.982 -0.979 1.00 88.25 198 TYR A O 1
ATOM 1587 N N . SER A 1 199 ? 16.427 3.135 0.119 1.00 87.00 199 SER A N 1
ATOM 1588 C CA . SER A 1 199 ? 17.742 2.487 0.060 1.00 87.00 199 SER A CA 1
ATOM 1589 C C . SER A 1 199 ? 18.178 2.190 -1.379 1.00 87.00 199 SER A C 1
ATOM 1591 O O . SER A 1 199 ? 19.357 2.317 -1.702 1.00 87.00 199 SER A O 1
ATOM 1593 N N . GLU A 1 200 ? 17.249 1.819 -2.260 1.00 90.56 200 GLU A N 1
ATOM 1594 C CA . GLU A 1 200 ? 17.537 1.587 -3.678 1.00 90.56 200 GLU A CA 1
ATOM 1595 C C . GLU A 1 200 ? 17.850 2.886 -4.431 1.00 90.56 200 GLU A C 1
ATOM 1597 O O . GLU A 1 200 ? 18.827 2.917 -5.178 1.00 90.56 200 GLU A O 1
ATOM 1602 N N . HIS A 1 201 ? 17.117 3.974 -4.170 1.00 89.06 201 HIS A N 1
ATOM 1603 C CA . HIS A 1 201 ? 17.452 5.307 -4.696 1.00 89.06 201 HIS A CA 1
ATOM 1604 C C . HIS A 1 201 ? 18.875 5.731 -4.329 1.00 89.06 201 HIS A C 1
ATOM 1606 O O . HIS A 1 201 ? 19.650 6.171 -5.178 1.00 89.06 201 HIS A O 1
ATOM 1612 N N . ARG A 1 202 ? 19.259 5.513 -3.067 1.00 85.06 202 ARG A N 1
ATOM 1613 C CA . ARG A 1 202 ? 20.610 5.805 -2.570 1.00 85.06 202 ARG A CA 1
ATOM 1614 C C . ARG A 1 202 ? 21.691 4.968 -3.249 1.00 85.06 202 ARG A C 1
ATOM 1616 O O . ARG A 1 202 ? 22.767 5.490 -3.514 1.00 85.06 202 ARG A O 1
ATOM 1623 N N . LYS A 1 203 ? 21.420 3.692 -3.535 1.00 85.31 203 LYS A N 1
ATOM 1624 C CA . LYS A 1 203 ? 22.369 2.812 -4.239 1.00 85.31 203 LYS A CA 1
ATOM 1625 C C . LYS A 1 203 ? 22.576 3.225 -5.692 1.00 85.31 203 LYS A C 1
ATOM 1627 O O . LYS A 1 203 ? 23.695 3.125 -6.180 1.00 85.31 203 LYS A O 1
ATOM 1632 N N . LEU A 1 204 ? 21.516 3.666 -6.373 1.00 85.31 204 LEU A N 1
ATOM 1633 C CA . LEU A 1 204 ? 21.626 4.171 -7.744 1.00 85.31 204 LEU A CA 1
ATOM 1634 C C . LEU A 1 204 ? 22.394 5.492 -7.806 1.00 85.31 204 LEU A C 1
ATOM 1636 O O . LEU A 1 204 ? 23.068 5.747 -8.798 1.00 85.31 204 LEU A O 1
ATOM 1640 N N . ASN A 1 205 ? 22.298 6.311 -6.752 1.00 80.00 205 ASN A N 1
ATOM 1641 C CA . ASN A 1 205 ? 23.022 7.575 -6.601 1.00 80.00 205 ASN A CA 1
ATOM 1642 C C . ASN A 1 205 ? 22.873 8.528 -7.807 1.00 80.00 205 ASN A C 1
ATOM 1644 O O . ASN A 1 205 ? 23.782 9.293 -8.122 1.00 80.00 205 ASN A O 1
ATOM 1648 N N . LYS A 1 206 ? 21.729 8.463 -8.500 1.00 82.38 206 LYS A N 1
ATOM 1649 C CA . LYS A 1 206 ? 21.440 9.288 -9.680 1.00 82.38 206 LYS A CA 1
ATOM 1650 C C . LYS A 1 206 ? 21.064 10.723 -9.298 1.00 82.38 206 LYS A C 1
ATOM 1652 O O . LYS A 1 206 ? 21.509 11.666 -9.940 1.00 82.38 206 LYS A O 1
ATOM 1657 N N . HIS A 1 207 ? 20.291 10.870 -8.223 1.00 81.56 207 HIS A N 1
ATOM 1658 C CA . HIS A 1 207 ? 19.734 12.142 -7.758 1.00 81.56 207 HIS A CA 1
ATOM 1659 C C . HIS A 1 207 ? 20.455 12.588 -6.485 1.00 81.56 207 HIS A C 1
ATOM 1661 O O . HIS A 1 207 ? 20.061 12.226 -5.374 1.00 81.56 207 HIS A O 1
ATOM 1667 N N . ILE A 1 208 ? 21.568 13.310 -6.639 1.00 79.50 208 ILE A N 1
ATOM 1668 C CA . ILE A 1 208 ? 22.368 13.783 -5.502 1.00 79.50 208 ILE A CA 1
ATOM 1669 C C . ILE A 1 208 ? 21.708 15.050 -4.924 1.00 79.50 208 ILE A C 1
ATOM 1671 O O . ILE A 1 208 ? 21.581 16.037 -5.651 1.00 79.50 208 ILE A O 1
ATOM 1675 N N . PRO A 1 209 ? 21.306 15.056 -3.637 1.00 77.44 209 PRO A N 1
ATOM 1676 C CA . PRO A 1 209 ? 20.678 16.217 -3.013 1.00 77.44 209 PRO A CA 1
ATOM 1677 C C . PRO A 1 209 ? 21.639 17.407 -2.894 1.00 77.44 209 PRO A C 1
ATOM 1679 O O . PRO A 1 209 ? 22.865 17.250 -2.836 1.00 77.44 209 PRO A O 1
ATOM 1682 N N . SER A 1 210 ? 21.073 18.607 -2.783 1.00 72.62 210 SER A N 1
ATOM 1683 C CA . SER A 1 210 ? 21.819 19.832 -2.517 1.00 72.62 210 SER A CA 1
ATOM 1684 C C . SER A 1 210 ? 22.451 19.814 -1.121 1.00 72.62 210 SER A C 1
ATOM 1686 O O . SER A 1 210 ? 21.931 19.213 -0.174 1.00 72.62 210 SER A O 1
ATOM 1688 N N . ASN A 1 211 ? 23.608 20.481 -1.003 1.00 65.00 211 ASN A N 1
ATOM 1689 C CA . ASN A 1 211 ? 24.320 20.731 0.256 1.00 65.00 211 ASN A CA 1
ATOM 1690 C C . ASN A 1 211 ? 24.549 19.501 1.142 1.00 65.00 211 ASN A C 1
ATOM 1692 O O . ASN A 1 211 ? 24.608 19.650 2.357 1.00 65.00 211 ASN A O 1
ATOM 1696 N N . LEU A 1 212 ? 24.703 18.312 0.545 1.00 53.38 212 LEU A N 1
ATOM 1697 C CA . LEU A 1 212 ? 24.797 17.051 1.277 1.00 53.38 212 LEU A CA 1
ATOM 1698 C C . LEU A 1 212 ? 23.612 16.935 2.254 1.00 53.38 212 LEU A C 1
ATOM 1700 O O . LEU A 1 212 ? 23.779 17.186 3.441 1.00 53.38 212 LEU A O 1
ATOM 1704 N N . TRP A 1 213 ? 22.447 16.491 1.771 1.00 53.72 213 TRP A N 1
ATOM 1705 C CA . TRP A 1 213 ? 21.302 16.056 2.599 1.00 53.72 213 TRP A CA 1
ATOM 1706 C C . TRP A 1 213 ? 20.227 17.114 2.933 1.00 53.72 213 TRP A C 1
ATOM 1708 O O . TRP A 1 213 ? 19.677 17.114 4.033 1.00 53.72 213 TRP A O 1
ATOM 1718 N N . GLY A 1 214 ? 19.852 17.968 1.969 1.00 48.38 214 GLY A N 1
ATOM 1719 C CA . GLY A 1 214 ? 18.556 18.672 2.007 1.00 48.38 214 GLY A CA 1
ATOM 1720 C C . GLY A 1 214 ? 18.541 19.987 2.792 1.00 48.38 214 GLY A C 1
ATOM 1721 O O . GLY A 1 214 ? 17.516 20.378 3.350 1.00 48.38 214 GLY A O 1
ATOM 1722 N N . GLY A 1 215 ? 19.681 20.681 2.840 1.00 41.50 215 GLY A N 1
ATOM 1723 C CA . GLY A 1 215 ? 19.902 21.839 3.713 1.00 41.50 215 GLY A CA 1
ATOM 1724 C C . GLY A 1 215 ? 19.143 23.124 3.359 1.00 41.50 215 GLY A C 1
ATOM 1725 O O . GLY A 1 215 ? 19.114 24.039 4.181 1.00 41.50 215 GLY A O 1
ATOM 1726 N N . THR A 1 216 ? 18.520 23.241 2.181 1.00 50.88 216 THR A N 1
ATOM 1727 C CA . THR A 1 216 ? 17.818 24.480 1.804 1.00 50.88 216 THR A CA 1
ATOM 1728 C C . THR A 1 216 ? 16.519 24.226 1.051 1.00 50.88 216 THR A C 1
ATOM 1730 O O . THR A 1 216 ? 16.493 23.605 -0.004 1.00 50.88 216 THR A O 1
ATOM 1733 N N . TRP A 1 217 ? 15.432 24.795 1.571 1.00 52.09 217 TRP A N 1
ATOM 1734 C CA . TRP A 1 217 ? 14.067 24.765 1.022 1.00 52.09 217 TRP A CA 1
ATOM 1735 C C . TRP A 1 217 ? 13.864 25.673 -0.203 1.00 52.09 217 TRP A C 1
ATOM 1737 O O . TRP A 1 217 ? 12.739 26.044 -0.524 1.00 52.09 217 TRP A O 1
ATOM 1747 N N . GLN A 1 218 ? 14.951 26.097 -0.846 1.00 51.44 218 GLN A N 1
ATOM 1748 C CA . GLN A 1 218 ? 14.913 27.060 -1.941 1.00 51.44 218 GLN A CA 1
ATOM 1749 C C . GLN A 1 218 ? 14.603 26.370 -3.269 1.00 51.44 218 GLN A C 1
ATOM 1751 O O . GLN A 1 218 ? 14.868 25.184 -3.448 1.00 51.44 218 GLN A O 1
ATOM 1756 N N . THR A 1 219 ? 14.047 27.130 -4.210 1.00 53.22 219 THR A N 1
ATOM 1757 C CA . THR A 1 219 ? 13.738 26.665 -5.562 1.00 53.22 219 THR A CA 1
ATOM 1758 C C . THR A 1 219 ? 15.024 26.253 -6.275 1.00 53.22 219 THR A C 1
ATOM 1760 O O . THR A 1 219 ? 15.855 27.094 -6.617 1.00 53.22 219 THR A O 1
ATOM 1763 N N . ILE A 1 220 ? 15.196 24.954 -6.498 1.00 61.31 220 ILE A N 1
ATOM 1764 C CA . ILE A 1 220 ? 16.366 24.408 -7.185 1.00 61.31 220 ILE A CA 1
ATOM 1765 C C . ILE A 1 220 ? 16.064 24.361 -8.679 1.00 61.31 220 ILE A C 1
ATOM 1767 O O . ILE A 1 220 ? 15.104 23.720 -9.099 1.00 61.31 220 ILE A O 1
ATOM 1771 N N . GLN A 1 221 ? 16.872 25.051 -9.487 1.00 61.94 221 GLN A N 1
ATOM 1772 C CA . GLN A 1 221 ? 16.694 25.072 -10.945 1.00 61.94 221 GLN A CA 1
ATOM 1773 C C . GLN A 1 221 ? 17.082 23.746 -11.612 1.00 61.94 221 GLN A C 1
ATOM 1775 O O . GLN A 1 221 ? 16.544 23.405 -12.660 1.00 61.94 221 GLN A O 1
ATOM 1780 N N . ASN A 1 222 ? 18.014 22.998 -11.018 1.00 73.31 222 ASN A N 1
ATOM 1781 C CA . ASN A 1 222 ? 18.406 21.683 -11.508 1.00 73.31 222 ASN A CA 1
ATOM 1782 C C . ASN A 1 222 ? 17.407 20.617 -11.028 1.00 73.31 222 ASN A C 1
ATOM 1784 O O . ASN A 1 222 ? 17.279 20.378 -9.827 1.00 73.31 222 ASN A O 1
ATOM 1788 N N . THR A 1 223 ? 16.733 19.969 -1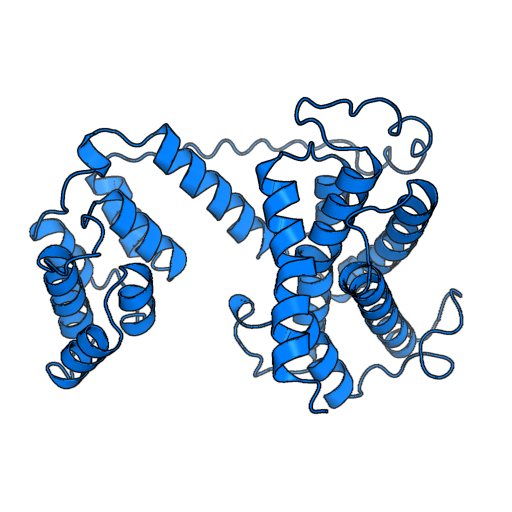1.977 1.00 73.94 223 THR A N 1
ATOM 1789 C CA . THR A 1 223 ? 15.702 18.959 -11.717 1.00 73.94 223 THR A CA 1
ATOM 1790 C C . THR A 1 223 ? 16.232 17.741 -10.956 1.00 73.94 223 THR A C 1
ATOM 1792 O O . THR A 1 223 ? 15.583 17.325 -10.003 1.00 73.94 223 THR A O 1
ATOM 1795 N N . ASP A 1 224 ? 17.416 17.216 -11.286 1.00 77.44 224 ASP A N 1
ATOM 1796 C CA . ASP A 1 224 ? 17.990 16.040 -10.608 1.00 77.44 224 ASP A CA 1
ATOM 1797 C C . ASP A 1 224 ? 18.367 16.352 -9.150 1.00 77.44 224 ASP A C 1
ATOM 1799 O O . ASP A 1 224 ? 18.139 15.547 -8.246 1.00 77.44 224 ASP A O 1
ATOM 1803 N N . ILE A 1 225 ? 18.890 17.557 -8.893 1.00 78.94 225 ILE A N 1
ATOM 1804 C CA . ILE A 1 225 ? 19.184 18.019 -7.527 1.00 78.94 225 ILE A CA 1
ATOM 1805 C C . ILE A 1 225 ? 17.879 18.240 -6.745 1.00 78.94 225 ILE A C 1
ATOM 1807 O O . ILE A 1 225 ? 17.791 17.868 -5.575 1.00 78.94 225 ILE A O 1
ATOM 1811 N N . ALA A 1 226 ? 16.848 18.809 -7.381 1.00 79.94 226 ALA A N 1
ATOM 1812 C CA . ALA A 1 226 ? 15.541 19.011 -6.757 1.00 79.94 226 ALA A CA 1
ATOM 1813 C C . ALA A 1 226 ? 14.873 17.678 -6.385 1.00 79.94 226 ALA A C 1
ATOM 1815 O O . ALA A 1 226 ? 14.349 17.545 -5.280 1.00 79.94 226 ALA A O 1
ATOM 1816 N N . ILE A 1 227 ? 14.952 16.681 -7.273 1.00 84.75 227 ILE A N 1
ATOM 1817 C CA . ILE A 1 227 ? 14.487 15.311 -7.024 1.00 84.75 227 ILE A CA 1
ATOM 1818 C C . ILE A 1 227 ? 15.284 14.673 -5.880 1.00 84.75 227 ILE A C 1
ATOM 1820 O O . ILE A 1 227 ? 14.691 14.051 -4.999 1.00 84.75 227 ILE A O 1
ATOM 1824 N N . GLY A 1 228 ? 16.608 14.854 -5.849 1.00 86.75 228 GLY A N 1
ATOM 1825 C CA . GLY A 1 228 ? 17.461 14.371 -4.761 1.00 86.75 228 GLY A CA 1
ATOM 1826 C C . GLY A 1 228 ? 17.039 14.925 -3.397 1.00 86.75 228 GLY A C 1
ATOM 1827 O O . GLY A 1 228 ? 16.893 14.169 -2.434 1.00 86.75 228 GLY A O 1
ATOM 1828 N N . ASP A 1 229 ? 16.772 16.230 -3.321 1.00 83.81 229 ASP A N 1
ATOM 1829 C CA . ASP A 1 229 ? 16.259 16.875 -2.107 1.00 83.81 229 ASP A CA 1
ATOM 1830 C C . ASP A 1 229 ? 14.854 16.395 -1.731 1.00 83.81 229 ASP A C 1
ATOM 1832 O O . ASP A 1 229 ? 14.533 16.257 -0.552 1.00 83.81 229 ASP A O 1
ATOM 1836 N N . ASP A 1 230 ? 14.011 16.113 -2.718 1.00 86.94 230 ASP A N 1
ATOM 1837 C CA . ASP A 1 230 ? 12.659 15.614 -2.498 1.00 86.94 230 ASP A CA 1
ATOM 1838 C C . ASP A 1 230 ? 12.639 14.181 -1.947 1.00 86.94 230 ASP A C 1
ATOM 1840 O O . ASP A 1 230 ? 11.891 13.893 -1.008 1.00 86.94 230 ASP A O 1
ATOM 1844 N N . ILE A 1 231 ? 13.520 13.303 -2.438 1.00 88.88 231 ILE A N 1
ATOM 1845 C CA . ILE A 1 231 ? 13.745 11.971 -1.851 1.00 88.88 231 ILE A CA 1
ATOM 1846 C C . ILE A 1 231 ? 14.160 12.103 -0.378 1.00 88.88 231 ILE A C 1
ATOM 1848 O O . ILE A 1 231 ? 13.686 11.350 0.479 1.00 88.88 231 ILE A O 1
ATOM 1852 N N . GLU A 1 232 ? 15.020 13.071 -0.062 1.00 86.12 232 GLU A N 1
ATOM 1853 C CA . GLU A 1 232 ? 15.479 13.301 1.307 1.00 86.12 232 GLU A CA 1
ATOM 1854 C C . GLU A 1 232 ? 14.366 13.852 2.210 1.00 86.12 232 GLU A C 1
ATOM 1856 O O . GLU A 1 232 ? 14.203 13.392 3.341 1.00 86.12 232 GLU A O 1
ATOM 1861 N N . ARG A 1 233 ? 13.526 14.763 1.708 1.00 85.94 233 ARG A N 1
ATOM 1862 C CA . ARG A 1 233 ? 12.339 15.250 2.434 1.00 85.94 233 ARG A CA 1
ATOM 1863 C C . ARG A 1 233 ? 11.376 14.112 2.763 1.00 85.94 233 ARG A C 1
ATOM 1865 O O . ARG A 1 233 ? 10.922 14.020 3.901 1.00 85.94 233 ARG A O 1
ATOM 1872 N N . ILE A 1 234 ? 11.135 13.201 1.816 1.00 89.75 234 ILE A N 1
ATOM 1873 C CA . ILE A 1 234 ? 10.326 11.993 2.044 1.00 89.75 234 ILE A CA 1
ATOM 1874 C C . ILE A 1 234 ? 10.911 11.150 3.184 1.00 89.75 234 ILE A C 1
ATOM 1876 O O . ILE A 1 234 ? 10.182 10.711 4.081 1.00 89.75 234 ILE A O 1
ATOM 1880 N N . ARG A 1 235 ? 12.233 10.941 3.183 1.00 88.88 235 ARG A N 1
ATOM 1881 C CA . ARG A 1 235 ? 12.925 10.207 4.249 1.00 88.88 235 ARG A CA 1
ATOM 1882 C C . ARG A 1 235 ? 12.759 10.890 5.603 1.00 88.88 235 ARG A C 1
ATOM 1884 O O . ARG A 1 235 ? 12.464 10.207 6.581 1.00 88.88 235 ARG A O 1
ATOM 1891 N N . LEU A 1 236 ? 12.949 12.208 5.668 1.00 85.69 236 LEU A N 1
ATOM 1892 C CA . LEU A 1 236 ? 12.825 12.982 6.904 1.00 85.69 236 LEU A CA 1
ATOM 1893 C C . LEU A 1 236 ? 11.409 12.891 7.481 1.00 85.69 236 LEU A C 1
ATOM 1895 O O . LEU A 1 236 ? 11.270 12.582 8.663 1.00 85.69 236 LEU A O 1
ATOM 1899 N N . THR A 1 237 ? 10.371 13.044 6.651 1.00 86.94 237 THR A N 1
ATOM 1900 C CA . THR A 1 237 ? 8.974 12.854 7.075 1.00 86.94 237 THR A CA 1
ATOM 1901 C C . THR A 1 237 ? 8.741 11.448 7.623 1.00 86.94 237 THR A C 1
ATOM 1903 O O . THR A 1 237 ? 8.181 11.290 8.706 1.00 86.94 237 THR A O 1
ATOM 1906 N N . ARG A 1 238 ? 9.200 10.407 6.915 1.00 88.94 238 ARG A N 1
ATOM 1907 C CA . ARG A 1 238 ? 9.054 9.025 7.394 1.00 88.94 238 ARG A CA 1
ATOM 1908 C C . ARG A 1 238 ? 9.755 8.812 8.731 1.00 88.94 238 ARG A C 1
ATOM 1910 O O . ARG A 1 238 ? 9.200 8.161 9.612 1.00 88.94 238 ARG A O 1
ATOM 1917 N N . ASN A 1 239 ? 10.975 9.323 8.875 1.00 85.12 239 ASN A N 1
ATOM 1918 C CA . ASN A 1 239 ? 11.759 9.178 10.095 1.00 85.12 239 ASN A CA 1
ATOM 1919 C C . ASN A 1 239 ? 11.098 9.882 11.283 1.00 85.12 239 ASN A C 1
ATOM 1921 O O . ASN A 1 239 ? 11.094 9.325 12.376 1.00 85.12 239 ASN A O 1
ATOM 1925 N N . GLU A 1 240 ? 10.522 11.065 11.072 1.00 85.94 240 GLU A N 1
ATOM 1926 C CA . GLU A 1 240 ? 9.777 11.792 12.105 1.00 85.94 240 GLU A CA 1
ATOM 1927 C C . GLU A 1 240 ? 8.615 10.952 12.652 1.00 85.94 240 GLU A C 1
ATOM 1929 O O . GLU A 1 240 ? 8.465 10.830 13.865 1.00 85.94 240 GLU A O 1
ATOM 1934 N N . LEU A 1 241 ? 7.861 10.284 11.774 1.00 87.25 241 LEU A N 1
ATOM 1935 C CA . LEU A 1 241 ? 6.785 9.378 12.185 1.00 87.25 241 LEU A CA 1
ATOM 1936 C C . LEU A 1 241 ? 7.316 8.127 12.892 1.00 87.25 241 LEU A C 1
ATOM 1938 O O . LEU A 1 241 ? 6.858 7.780 13.976 1.00 87.25 241 LEU A O 1
ATOM 1942 N N . GLN A 1 242 ? 8.293 7.447 12.291 1.00 83.44 242 GLN A N 1
ATOM 1943 C CA . GLN A 1 242 ? 8.790 6.165 12.791 1.00 83.44 242 GLN A CA 1
ATOM 1944 C C . GLN A 1 242 ? 9.519 6.282 14.134 1.00 83.44 242 GLN A C 1
ATOM 1946 O O . GLN A 1 242 ? 9.469 5.358 14.943 1.00 83.44 242 GLN A O 1
ATOM 1951 N N . HIS A 1 243 ? 10.219 7.390 14.368 1.00 79.94 243 HIS A N 1
ATOM 1952 C CA . HIS A 1 243 ? 10.934 7.631 15.621 1.00 79.94 243 HIS A CA 1
ATOM 1953 C C . HIS A 1 243 ? 10.112 8.434 16.631 1.00 79.94 243 HIS A C 1
ATOM 1955 O O . HIS A 1 243 ? 10.625 8.771 17.704 1.00 79.94 243 HIS A O 1
ATOM 1961 N N . SER A 1 244 ? 8.846 8.730 16.324 1.00 80.31 244 SER A N 1
ATOM 1962 C CA . SER A 1 244 ? 7.968 9.358 17.296 1.00 80.31 244 SER A CA 1
ATOM 1963 C C . SER A 1 244 ? 7.747 8.423 18.483 1.00 80.31 244 SER A C 1
ATOM 1965 O O . SER A 1 244 ? 7.401 7.253 18.333 1.00 80.31 244 SER A O 1
ATOM 1967 N N . ARG A 1 245 ? 7.942 8.950 19.695 1.00 75.19 245 ARG A N 1
ATOM 1968 C CA . ARG A 1 245 ? 7.711 8.204 20.947 1.00 75.19 245 ARG A CA 1
ATOM 1969 C C . ARG A 1 245 ? 6.233 8.118 21.320 1.00 75.19 245 ARG A C 1
ATOM 1971 O O . ARG A 1 245 ? 5.878 7.361 22.216 1.00 75.19 245 ARG A O 1
ATOM 1978 N N . ILE A 1 246 ? 5.406 8.934 20.674 1.00 83.31 246 ILE A N 1
ATOM 1979 C CA . ILE A 1 246 ? 3.973 9.050 20.915 1.00 83.31 246 ILE A CA 1
ATOM 1980 C C . ILE A 1 246 ? 3.243 9.079 19.575 1.00 83.31 246 ILE A C 1
ATOM 1982 O O . ILE A 1 246 ? 3.721 9.678 18.611 1.00 83.31 246 ILE A O 1
ATOM 1986 N N . PHE A 1 247 ? 2.069 8.463 19.505 1.00 87.81 247 PHE A N 1
ATOM 1987 C CA . PHE A 1 247 ? 1.241 8.457 18.299 1.00 87.81 247 PHE A CA 1
ATOM 1988 C C . PHE A 1 247 ? 0.476 9.788 18.144 1.00 87.81 247 PHE A C 1
ATOM 1990 O O . PHE A 1 247 ? -0.746 9.833 18.149 1.00 87.81 247 PHE A O 1
ATOM 1997 N N . LYS A 1 248 ? 1.191 10.920 18.115 1.00 90.38 248 LYS A N 1
ATOM 1998 C CA . LYS A 1 248 ? 0.608 12.271 18.084 1.00 90.38 248 LYS A CA 1
ATOM 1999 C C . LYS A 1 248 ? 1.443 13.208 17.228 1.00 90.38 248 LYS A C 1
ATOM 2001 O O . LYS A 1 248 ? 2.666 13.210 17.340 1.00 90.38 248 LYS A O 1
ATOM 2006 N N . LEU A 1 249 ? 0.776 14.013 16.404 1.00 90.94 249 LEU A N 1
ATOM 2007 C CA . LEU A 1 249 ? 1.390 15.046 15.575 1.00 90.94 249 LEU A CA 1
ATOM 2008 C C . LEU A 1 249 ? 0.647 16.373 15.757 1.00 90.94 249 LEU A C 1
ATOM 2010 O O . LEU A 1 249 ? -0.536 16.485 15.431 1.00 90.94 249 LEU A O 1
ATOM 2014 N N . GLU A 1 250 ? 1.351 17.375 16.278 1.00 90.94 250 GLU A N 1
ATOM 2015 C CA . GLU A 1 250 ? 0.786 18.703 16.527 1.00 90.94 250 GLU A CA 1
ATOM 2016 C C . GLU A 1 250 ? 0.270 19.354 15.238 1.00 90.94 250 GLU A C 1
ATOM 2018 O O . GLU A 1 250 ? 0.914 19.271 14.190 1.00 90.94 250 GLU A O 1
ATOM 2023 N N . ASP A 1 251 ? -0.859 20.062 15.333 1.00 89.44 251 ASP A N 1
ATOM 2024 C CA . ASP A 1 251 ? -1.518 20.740 14.205 1.00 89.44 251 ASP A CA 1
ATOM 2025 C C . ASP A 1 251 ? -0.553 21.596 13.380 1.00 89.44 251 ASP A C 1
ATOM 2027 O O . ASP A 1 251 ? -0.508 21.494 12.154 1.00 89.44 251 ASP A O 1
ATOM 2031 N N . LYS A 1 252 ? 0.250 22.430 14.054 1.00 88.88 252 LYS A N 1
ATOM 2032 C CA . LYS A 1 252 ? 1.198 23.323 13.383 1.00 88.88 252 LYS A CA 1
ATOM 2033 C C . LYS A 1 252 ? 2.200 22.526 12.549 1.00 88.88 252 LYS A C 1
ATOM 2035 O O . LYS A 1 252 ? 2.415 22.836 11.379 1.00 88.88 252 LYS A O 1
ATOM 2040 N N . ARG A 1 253 ? 2.772 21.473 13.136 1.00 89.62 253 ARG A N 1
ATOM 2041 C CA . ARG A 1 253 ? 3.754 20.625 12.461 1.00 89.62 253 ARG A CA 1
ATOM 2042 C C . ARG A 1 253 ? 3.127 19.830 11.317 1.00 89.62 253 ARG A C 1
ATOM 2044 O O . ARG A 1 253 ? 3.725 19.704 10.253 1.00 89.62 253 ARG A O 1
ATOM 2051 N N . PHE A 1 254 ? 1.907 19.338 11.513 1.00 91.69 254 PHE A N 1
ATOM 2052 C CA . PHE A 1 254 ? 1.135 18.666 10.475 1.00 91.69 254 PHE A CA 1
ATOM 2053 C C . PHE A 1 254 ? 0.916 19.568 9.253 1.00 91.69 254 PHE A C 1
ATOM 2055 O O . PHE A 1 254 ? 1.167 19.134 8.129 1.00 91.69 254 PHE A O 1
ATOM 2062 N N . ILE A 1 255 ? 0.516 20.828 9.459 1.00 87.56 255 ILE A N 1
ATOM 2063 C CA . ILE A 1 255 ? 0.313 21.805 8.377 1.00 87.56 255 ILE A CA 1
ATOM 2064 C C . ILE A 1 255 ? 1.628 22.098 7.645 1.00 87.56 255 ILE A C 1
ATOM 2066 O O . ILE A 1 255 ? 1.659 22.081 6.414 1.00 87.56 255 ILE A O 1
ATOM 2070 N N . GLU A 1 256 ? 2.724 22.316 8.379 1.00 85.44 256 GLU A N 1
ATOM 2071 C CA . GLU A 1 256 ? 4.055 22.522 7.790 1.00 85.44 256 GLU A CA 1
ATOM 2072 C C . GLU A 1 256 ? 4.455 21.358 6.873 1.00 85.44 256 GLU A C 1
ATOM 2074 O O . GLU A 1 256 ? 4.844 21.575 5.724 1.00 85.44 256 GLU A O 1
ATOM 2079 N N . LEU A 1 257 ? 4.308 20.120 7.355 1.00 86.81 257 LEU A N 1
ATOM 2080 C CA . LEU A 1 257 ? 4.596 18.921 6.571 1.00 86.81 257 LEU A CA 1
ATOM 2081 C C . LEU A 1 257 ? 3.679 18.810 5.347 1.00 86.81 257 LEU A C 1
ATOM 2083 O O . LEU A 1 257 ? 4.161 18.513 4.258 1.00 86.81 257 LEU A O 1
ATOM 2087 N N . CYS A 1 258 ? 2.381 19.092 5.482 1.00 88.81 258 CYS A N 1
ATOM 2088 C CA . CYS A 1 258 ? 1.449 19.052 4.352 1.00 88.81 258 CYS A CA 1
ATOM 2089 C C . CYS A 1 258 ? 1.824 20.052 3.253 1.00 88.81 258 CYS A C 1
ATOM 2091 O O . CYS A 1 258 ? 1.767 19.702 2.076 1.00 88.81 258 CYS A O 1
ATOM 2093 N N . ASN A 1 259 ? 2.248 21.265 3.617 1.00 83.62 259 ASN A N 1
ATOM 2094 C CA . ASN A 1 259 ? 2.683 22.275 2.650 1.00 83.62 259 ASN A CA 1
ATOM 2095 C C . ASN A 1 259 ? 3.940 21.824 1.898 1.00 83.62 259 ASN A C 1
ATOM 2097 O O . ASN A 1 259 ? 3.970 21.853 0.669 1.00 83.62 259 ASN A O 1
ATOM 2101 N N . ILE A 1 260 ? 4.937 21.324 2.634 1.00 82.31 260 ILE A N 1
ATOM 2102 C CA . ILE A 1 260 ? 6.178 20.789 2.059 1.00 82.31 260 ILE A CA 1
ATOM 2103 C C . ILE A 1 260 ? 5.881 19.653 1.077 1.00 82.31 260 ILE A C 1
ATOM 2105 O O . ILE A 1 260 ? 6.388 19.642 -0.047 1.00 82.31 260 ILE A O 1
ATOM 2109 N N . LEU A 1 261 ? 5.062 18.691 1.503 1.00 88.81 261 LEU A N 1
ATOM 2110 C CA . LEU A 1 261 ? 4.737 17.529 0.688 1.00 88.81 261 LEU A CA 1
ATOM 2111 C C . LEU A 1 261 ? 3.888 17.925 -0.517 1.00 88.81 261 LEU A C 1
ATOM 2113 O O . LEU A 1 261 ? 4.140 17.422 -1.600 1.00 88.81 261 LEU A O 1
ATOM 2117 N N . SER A 1 262 ? 2.950 18.861 -0.382 1.00 87.19 262 SER A N 1
ATOM 2118 C CA . SER A 1 262 ? 2.140 19.353 -1.504 1.00 87.19 262 SER A CA 1
ATOM 2119 C C . SER A 1 262 ? 3.005 19.880 -2.652 1.00 87.19 262 SER A C 1
ATOM 2121 O O . SER A 1 262 ? 2.814 19.487 -3.804 1.00 87.19 262 SER A O 1
ATOM 2123 N N . ASP A 1 263 ? 4.009 20.703 -2.349 1.00 82.00 263 ASP A N 1
ATOM 2124 C CA . ASP A 1 263 ? 4.897 21.256 -3.374 1.00 82.00 263 ASP A CA 1
ATOM 2125 C C . ASP A 1 263 ? 5.776 20.186 -4.031 1.00 82.00 263 ASP A C 1
ATOM 2127 O O . ASP A 1 263 ? 5.989 20.211 -5.246 1.00 82.00 263 ASP A O 1
ATOM 2131 N N . LEU A 1 264 ? 6.249 19.220 -3.243 1.00 88.50 264 LEU A N 1
ATOM 2132 C CA . LEU A 1 264 ? 6.960 18.039 -3.733 1.00 88.50 264 LEU A CA 1
ATOM 2133 C C . LEU A 1 264 ? 6.071 17.183 -4.651 1.00 88.50 264 LEU A C 1
ATOM 2135 O O . LEU A 1 264 ? 6.492 16.793 -5.739 1.00 88.50 264 LEU A O 1
ATOM 2139 N N . LEU A 1 265 ? 4.821 16.933 -4.263 1.00 89.50 265 LEU A N 1
ATOM 2140 C CA . LEU A 1 265 ? 3.907 16.085 -5.026 1.00 89.50 265 LEU A CA 1
ATOM 2141 C C . LEU A 1 265 ? 3.517 16.741 -6.348 1.00 89.50 265 LEU A C 1
ATOM 2143 O O . LEU A 1 265 ? 3.469 16.048 -7.357 1.00 89.50 265 LEU A O 1
ATOM 2147 N N . LYS A 1 266 ? 3.347 18.069 -6.388 1.00 86.25 266 LYS A N 1
ATOM 2148 C CA . LYS A 1 266 ? 3.138 18.812 -7.645 1.00 86.25 266 LYS A CA 1
ATOM 2149 C C . LYS A 1 266 ? 4.289 18.611 -8.630 1.00 86.25 266 LYS A C 1
ATOM 2151 O O . LYS A 1 266 ? 4.053 18.436 -9.825 1.00 86.25 266 LYS A O 1
ATOM 2156 N N . ARG A 1 267 ? 5.538 18.616 -8.146 1.00 83.12 267 ARG A N 1
ATOM 2157 C CA . ARG A 1 267 ? 6.707 18.343 -8.999 1.00 83.12 267 ARG A CA 1
ATOM 2158 C C . ARG A 1 267 ? 6.684 16.914 -9.530 1.00 83.12 267 ARG A C 1
ATOM 2160 O O . ARG A 1 267 ? 6.904 16.716 -10.722 1.00 83.12 267 ARG A O 1
ATOM 2167 N N . PHE A 1 268 ? 6.361 15.933 -8.689 1.00 85.56 268 PHE A N 1
ATOM 2168 C CA . PHE A 1 268 ? 6.270 14.536 -9.121 1.00 85.56 268 PHE A CA 1
ATOM 2169 C C . PHE A 1 268 ? 5.077 14.239 -10.025 1.00 85.56 268 PHE A C 1
ATOM 2171 O O . PHE A 1 268 ? 5.194 13.391 -10.904 1.00 85.56 268 PHE A O 1
ATOM 2178 N N . ASP A 1 269 ? 3.961 14.941 -9.863 1.00 85.56 269 ASP A N 1
ATOM 2179 C CA . ASP A 1 269 ? 2.823 14.868 -10.777 1.00 85.56 269 ASP A CA 1
ATOM 2180 C C . ASP A 1 269 ? 3.226 15.300 -12.187 1.00 85.56 269 ASP A C 1
ATOM 2182 O O . ASP A 1 269 ? 2.904 14.624 -13.165 1.00 85.56 269 ASP A O 1
ATOM 2186 N N . HIS A 1 270 ? 4.002 16.381 -12.286 1.00 81.19 270 HIS A N 1
ATOM 2187 C CA . HIS A 1 270 ? 4.545 16.847 -13.555 1.00 81.19 270 HIS A CA 1
ATOM 2188 C C . HIS A 1 270 ? 5.608 15.894 -14.123 1.00 81.19 270 HIS A C 1
ATOM 2190 O O . HIS A 1 270 ? 5.581 15.580 -15.309 1.00 81.19 270 HIS A O 1
ATOM 2196 N N . HIS A 1 271 ? 6.527 15.417 -13.280 1.00 77.69 271 HIS A N 1
ATOM 2197 C CA . HIS A 1 271 ? 7.670 14.608 -13.705 1.00 77.69 271 HIS A CA 1
ATOM 2198 C C . HIS A 1 271 ? 7.293 13.166 -14.076 1.00 77.69 271 HIS A C 1
ATOM 2200 O O . HIS A 1 271 ? 7.746 12.640 -15.087 1.00 77.69 271 HIS A O 1
ATOM 2206 N N . ASN A 1 272 ? 6.463 12.509 -13.262 1.00 76.88 272 ASN A N 1
ATOM 2207 C CA . ASN A 1 272 ? 6.154 11.087 -13.424 1.00 76.88 272 ASN A CA 1
ATOM 2208 C C . ASN A 1 272 ? 4.928 10.841 -14.307 1.00 76.88 272 ASN A C 1
ATOM 2210 O O . ASN A 1 272 ? 4.680 9.693 -14.680 1.00 76.88 272 ASN A O 1
ATOM 2214 N N . THR A 1 273 ? 4.147 11.880 -14.627 1.00 76.19 273 THR A N 1
ATOM 2215 C CA . THR A 1 273 ? 2.867 11.772 -15.354 1.00 76.19 273 THR A CA 1
ATOM 2216 C C . THR A 1 273 ? 2.013 10.594 -14.856 1.00 76.19 273 THR A C 1
ATOM 2218 O O . THR A 1 273 ? 1.635 9.711 -15.633 1.00 76.19 273 THR A O 1
ATOM 2221 N N . PRO A 1 274 ? 1.782 10.486 -13.534 1.00 75.25 274 PRO A N 1
ATOM 2222 C CA . PRO A 1 274 ? 1.164 9.302 -12.973 1.00 75.25 274 PRO A CA 1
ATOM 2223 C C . PRO A 1 274 ? -0.284 9.175 -13.455 1.00 75.25 274 PRO A C 1
ATOM 2225 O O . PRO A 1 274 ? -0.993 10.155 -13.661 1.00 75.25 274 PRO A O 1
ATOM 2228 N N . THR A 1 275 ? -0.764 7.934 -13.563 1.00 71.75 275 THR A N 1
ATOM 2229 C CA . THR A 1 275 ? -2.178 7.636 -13.889 1.00 71.75 275 THR A CA 1
ATOM 2230 C C . THR A 1 275 ? -3.186 8.297 -12.943 1.00 71.75 275 THR A C 1
ATOM 2232 O O . THR A 1 275 ? -4.348 8.465 -13.298 1.00 71.75 275 THR A O 1
ATOM 2235 N N . ARG A 1 276 ? -2.751 8.635 -11.728 1.00 76.81 276 ARG A N 1
ATOM 2236 C CA . ARG A 1 276 ? -3.490 9.408 -10.736 1.00 76.81 276 ARG A CA 1
ATOM 2237 C C . ARG A 1 276 ? -2.515 10.391 -10.104 1.00 76.81 276 ARG A C 1
ATOM 2239 O O . ARG A 1 276 ? -1.447 9.954 -9.683 1.00 76.81 276 ARG A O 1
ATOM 2246 N N . LEU A 1 277 ? -2.914 11.654 -9.997 1.00 87.19 277 LEU A N 1
ATOM 2247 C CA . LEU A 1 277 ? -2.099 12.678 -9.360 1.00 87.19 277 LEU A CA 1
ATOM 2248 C C . LEU A 1 277 ? -1.924 12.370 -7.868 1.00 87.19 277 LEU A C 1
ATOM 2250 O O . LEU A 1 277 ? -2.879 12.034 -7.156 1.00 87.19 277 LEU A O 1
ATOM 2254 N N . TYR A 1 278 ? -0.695 12.475 -7.387 1.00 91.19 278 TYR A N 1
ATOM 2255 C CA . TYR A 1 278 ? -0.369 12.353 -5.978 1.00 91.19 278 TYR A CA 1
ATOM 2256 C C . TYR A 1 278 ? -0.961 13.512 -5.175 1.00 91.19 278 TYR A C 1
ATOM 2258 O O . TYR A 1 278 ? -1.357 13.315 -4.028 1.00 91.19 278 TYR A O 1
ATOM 2266 N N . THR A 1 279 ? -1.080 14.702 -5.770 1.00 89.06 279 THR A N 1
ATOM 2267 C CA . THR A 1 279 ? -1.774 15.841 -5.147 1.00 89.06 279 THR A CA 1
ATOM 2268 C C . THR A 1 279 ? -3.253 15.551 -4.887 1.00 89.06 279 THR A C 1
ATOM 2270 O O . THR A 1 279 ? -3.743 15.846 -3.797 1.00 89.06 279 THR A O 1
ATOM 2273 N N . ASP A 1 280 ? -3.947 14.880 -5.810 1.00 89.44 280 ASP A N 1
ATOM 2274 C CA . ASP A 1 280 ? -5.326 14.423 -5.586 1.00 89.44 280 ASP A CA 1
ATOM 2275 C C . ASP A 1 280 ? -5.390 13.398 -4.448 1.00 89.44 280 ASP A C 1
ATOM 2277 O O . ASP A 1 280 ? -6.277 13.443 -3.600 1.00 89.44 280 ASP A O 1
ATOM 2281 N N . ALA A 1 281 ? -4.427 12.472 -4.391 1.00 90.12 281 ALA A N 1
ATOM 2282 C CA . ALA A 1 281 ? -4.328 11.514 -3.293 1.00 90.12 281 ALA A CA 1
ATOM 2283 C C . ALA A 1 281 ? -4.092 12.184 -1.932 1.00 90.12 281 ALA A C 1
ATOM 2285 O O . ALA A 1 281 ? -4.691 11.772 -0.938 1.00 90.12 281 ALA A O 1
ATOM 2286 N N . LEU A 1 282 ? -3.254 13.221 -1.886 1.00 92.12 282 LEU A N 1
ATOM 2287 C CA . LEU A 1 282 ? -3.023 14.009 -0.680 1.00 92.12 282 LEU A CA 1
ATOM 2288 C C . LEU A 1 282 ? -4.326 14.674 -0.232 1.00 92.12 282 LEU A C 1
ATOM 2290 O O . LEU A 1 282 ? -4.730 14.508 0.917 1.00 92.12 282 LEU A O 1
ATOM 2294 N N . ASN A 1 283 ? -5.011 15.362 -1.145 1.00 89.88 283 ASN A N 1
ATOM 2295 C CA . ASN A 1 283 ? -6.268 16.051 -0.855 1.00 89.88 283 ASN A CA 1
ATOM 2296 C C . ASN A 1 283 ? -7.350 15.095 -0.340 1.00 89.88 283 ASN A C 1
ATOM 2298 O O . ASN A 1 283 ? -8.044 15.424 0.623 1.00 89.88 283 ASN A O 1
ATOM 2302 N N . ASP A 1 284 ? -7.445 13.896 -0.916 1.00 91.19 284 ASP A N 1
ATOM 2303 C CA . ASP A 1 284 ? -8.367 12.865 -0.444 1.00 91.19 284 ASP A CA 1
ATOM 2304 C C . ASP A 1 284 ? -8.082 12.473 1.012 1.00 91.19 284 ASP A C 1
ATOM 2306 O O . ASP A 1 284 ? -9.009 12.415 1.818 1.00 91.19 284 ASP A O 1
ATOM 2310 N N . ILE A 1 285 ? -6.814 12.251 1.387 1.00 92.62 285 ILE A N 1
ATOM 2311 C CA . ILE A 1 285 ? -6.443 11.929 2.778 1.00 92.62 285 ILE A CA 1
ATOM 2312 C C . ILE A 1 285 ? -6.744 13.107 3.712 1.00 92.62 285 ILE A C 1
ATOM 2314 O O . ILE A 1 285 ? -7.250 12.911 4.821 1.00 92.62 285 ILE A O 1
ATOM 2318 N N . LEU A 1 286 ? -6.463 14.337 3.278 1.00 90.75 286 LEU A N 1
ATOM 2319 C CA . LEU A 1 286 ? -6.719 15.532 4.080 1.00 90.75 286 LEU A CA 1
ATOM 2320 C C . LEU A 1 286 ? -8.216 15.733 4.342 1.00 90.75 286 LEU A C 1
ATOM 2322 O O . LEU A 1 286 ? -8.594 16.028 5.478 1.00 90.75 286 LEU A O 1
ATOM 2326 N N . ALA A 1 287 ? -9.067 15.504 3.341 1.00 88.00 287 ALA A N 1
ATOM 2327 C CA . ALA A 1 287 ? -10.520 15.613 3.459 1.00 88.00 287 ALA A CA 1
ATOM 2328 C C . ALA A 1 287 ? -11.171 14.422 4.187 1.00 88.00 287 ALA A C 1
ATOM 2330 O O . ALA A 1 287 ? -12.320 14.512 4.623 1.00 88.00 287 ALA A O 1
ATOM 2331 N N . LYS A 1 288 ? -10.454 13.302 4.326 1.00 87.88 288 LYS A N 1
ATOM 2332 C CA . LYS A 1 288 ? -10.992 12.063 4.885 1.00 87.88 288 LYS A CA 1
ATOM 2333 C C . LYS A 1 288 ? -11.314 12.174 6.378 1.00 87.88 288 LYS A C 1
ATOM 2335 O O . LYS A 1 288 ? -10.519 12.682 7.178 1.00 87.88 288 LYS A O 1
ATOM 2340 N N . THR A 1 289 ? -12.473 11.631 6.753 1.00 89.62 289 THR A N 1
ATOM 2341 C CA . THR A 1 289 ? -12.816 11.291 8.140 1.00 89.62 289 THR A CA 1
ATOM 2342 C C . THR A 1 289 ? -12.132 9.980 8.511 1.00 89.62 289 THR A C 1
ATOM 2344 O O . THR A 1 289 ? -12.269 8.997 7.788 1.00 89.62 289 THR A O 1
ATOM 2347 N N . ILE A 1 290 ? -11.392 9.977 9.617 1.00 88.88 290 ILE A N 1
ATOM 2348 C CA . ILE A 1 290 ? -10.577 8.836 10.041 1.00 88.88 290 ILE A CA 1
ATOM 2349 C C . ILE A 1 290 ? -11.371 7.960 11.015 1.00 88.88 290 ILE A C 1
ATOM 2351 O O . ILE A 1 290 ? -11.913 8.458 12.003 1.00 88.88 290 ILE A O 1
ATOM 2355 N N . SER A 1 291 ? -11.436 6.661 10.728 1.00 89.12 291 SER A N 1
ATOM 2356 C CA . SER A 1 291 ? -12.057 5.647 11.590 1.00 89.12 291 SER A CA 1
ATOM 2357 C C . SER A 1 291 ? -11.105 5.136 12.679 1.00 89.12 291 SER A C 1
ATOM 2359 O O . SER A 1 291 ? -9.885 5.276 12.582 1.00 89.12 291 SER A O 1
ATOM 2361 N N . ALA A 1 292 ? -11.655 4.507 13.723 1.00 85.19 292 ALA A N 1
ATOM 2362 C CA . ALA A 1 292 ? -10.861 3.924 14.807 1.00 85.19 292 ALA A CA 1
ATOM 2363 C C . ALA A 1 292 ? -9.953 2.784 14.321 1.00 85.19 292 ALA A C 1
ATOM 2365 O O . ALA A 1 292 ? -8.838 2.604 14.812 1.00 85.19 292 ALA A O 1
ATOM 2366 N N . GLU A 1 293 ? -10.437 2.008 13.355 1.00 88.19 293 GLU A N 1
ATOM 2367 C CA . GLU A 1 293 ? -9.719 0.909 12.723 1.00 88.19 293 GLU A CA 1
ATOM 2368 C C . GLU A 1 293 ? -8.503 1.423 11.950 1.00 88.19 293 GLU A C 1
ATOM 2370 O O . GLU A 1 293 ? -7.427 0.835 12.034 1.00 88.19 293 GLU A O 1
ATOM 2375 N N . GLU A 1 294 ? -8.644 2.549 11.248 1.00 89.19 294 GLU A N 1
ATOM 2376 C CA . GLU A 1 294 ? -7.544 3.176 10.511 1.00 89.19 294 GLU A CA 1
ATOM 2377 C C . GLU A 1 294 ? -6.468 3.726 11.438 1.00 89.19 294 GLU A C 1
ATOM 2379 O O . GLU A 1 294 ? -5.287 3.524 11.163 1.00 89.19 294 GLU A O 1
ATOM 2384 N N . VAL A 1 295 ? -6.859 4.354 12.553 1.00 88.88 295 VAL A N 1
ATOM 2385 C CA . VAL A 1 295 ? -5.909 4.791 13.587 1.00 88.88 295 VAL A CA 1
ATOM 2386 C C . VAL A 1 295 ? -5.074 3.604 14.063 1.00 88.88 295 VAL A C 1
ATOM 2388 O O . VAL A 1 295 ? -3.850 3.636 13.967 1.00 88.88 295 VAL A O 1
ATOM 2391 N N . LYS A 1 296 ? -5.732 2.517 14.488 1.00 87.62 296 LYS A N 1
ATOM 2392 C CA . LYS A 1 296 ? -5.052 1.310 14.984 1.00 87.62 296 LYS A CA 1
ATOM 2393 C C . LYS A 1 296 ? -4.183 0.645 13.919 1.00 87.62 296 LYS A C 1
ATOM 2395 O O . LYS A 1 296 ? -3.100 0.157 14.230 1.00 87.62 296 LYS A O 1
ATOM 2400 N N . SER A 1 297 ? -4.647 0.597 12.670 1.00 90.69 297 SER A N 1
ATOM 2401 C CA . SER A 1 297 ? -3.873 0.025 11.563 1.00 90.69 297 SER A CA 1
ATOM 2402 C C . SER A 1 297 ? -2.590 0.816 11.335 1.00 90.69 297 SER A C 1
ATOM 2404 O O . SER A 1 297 ? -1.513 0.231 11.308 1.00 90.69 297 SER A O 1
ATOM 2406 N N . ILE A 1 298 ? -2.692 2.142 11.225 1.00 91.56 298 ILE A N 1
ATOM 2407 C CA . ILE A 1 298 ? -1.538 3.012 10.978 1.00 91.56 298 ILE A CA 1
ATOM 2408 C C . ILE A 1 298 ? -0.585 3.021 12.174 1.00 91.56 298 ILE A C 1
ATOM 2410 O O . ILE A 1 298 ? 0.631 2.996 11.985 1.00 91.56 298 ILE A O 1
ATOM 2414 N N . GLU A 1 299 ? -1.110 3.002 13.397 1.00 88.12 299 GLU A N 1
ATOM 2415 C CA . GLU A 1 299 ? -0.309 2.851 14.612 1.00 88.12 299 GLU A CA 1
ATOM 2416 C C . GLU A 1 299 ? 0.509 1.557 14.586 1.00 88.12 299 GLU A C 1
ATOM 2418 O O . GLU A 1 299 ? 1.726 1.596 14.770 1.00 88.12 299 GLU A O 1
ATOM 2423 N N . ASN A 1 300 ? -0.116 0.426 14.253 1.00 87.25 300 ASN A N 1
ATOM 2424 C CA . ASN A 1 300 ? 0.583 -0.851 14.118 1.00 87.25 300 ASN A CA 1
ATOM 2425 C C . ASN A 1 300 ? 1.601 -0.849 12.967 1.00 87.25 300 ASN A C 1
ATOM 2427 O O . ASN A 1 300 ? 2.703 -1.375 13.123 1.00 87.25 300 ASN A O 1
ATOM 2431 N N . ASP A 1 301 ? 1.277 -0.245 11.826 1.00 86.12 301 ASP A N 1
ATOM 2432 C CA . ASP A 1 301 ? 2.173 -0.221 10.668 1.00 86.12 301 ASP A CA 1
ATOM 2433 C C . ASP A 1 301 ? 3.409 0.658 10.890 1.00 86.12 301 ASP A C 1
ATOM 2435 O O . ASP A 1 301 ? 4.498 0.319 10.418 1.00 86.12 301 ASP A O 1
ATOM 2439 N N . ILE A 1 302 ? 3.267 1.770 11.616 1.00 83.81 302 ILE A N 1
ATOM 2440 C CA . ILE A 1 302 ? 4.364 2.708 11.887 1.00 83.81 302 ILE A CA 1
ATOM 2441 C C . ILE A 1 302 ? 5.153 2.288 13.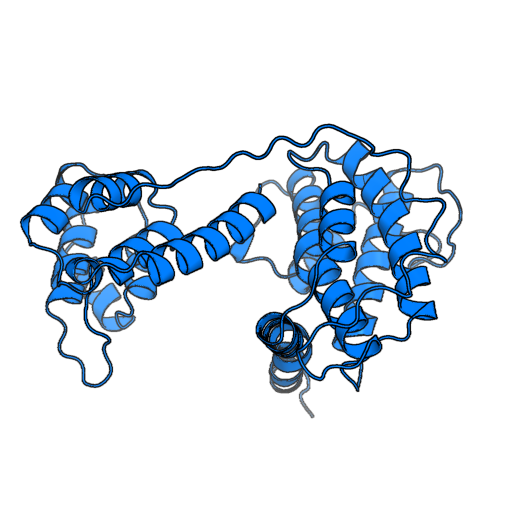127 1.00 83.81 302 ILE A C 1
ATOM 2443 O O . ILE A 1 302 ? 6.381 2.192 13.069 1.00 83.81 302 ILE A O 1
ATOM 2447 N N . LEU A 1 303 ? 4.470 2.010 14.241 1.00 77.56 303 LEU A N 1
ATOM 2448 C CA . LEU A 1 303 ? 5.115 1.693 15.518 1.00 77.56 303 LEU A CA 1
ATOM 2449 C C . LEU A 1 303 ? 5.424 0.198 15.658 1.00 77.56 303 LEU A C 1
ATOM 2451 O O . LEU A 1 303 ? 6.494 -0.161 16.147 1.00 77.56 303 LEU A O 1
ATOM 2455 N N . GLY A 1 304 ? 4.551 -0.690 15.173 1.00 65.38 304 GLY A N 1
ATOM 2456 C CA . GLY A 1 304 ? 4.757 -2.143 15.251 1.00 65.38 304 GLY A CA 1
ATOM 2457 C C . GLY A 1 304 ? 5.936 -2.635 14.403 1.00 65.38 304 GLY A C 1
ATOM 2458 O O . GLY A 1 304 ? 6.688 -3.517 14.829 1.00 65.38 304 GLY A O 1
ATOM 2459 N N . LYS A 1 305 ? 6.198 -2.004 13.248 1.00 59.47 305 LYS A N 1
ATOM 2460 C CA . LYS A 1 305 ? 7.420 -2.264 12.459 1.00 59.47 305 LYS A CA 1
ATOM 2461 C C . LYS A 1 305 ? 8.693 -1.764 13.152 1.00 59.47 305 LYS A C 1
ATOM 2463 O O . LYS A 1 305 ? 9.768 -2.312 12.908 1.00 59.47 305 LYS A O 1
ATOM 2468 N N . TYR A 1 306 ? 8.601 -0.764 14.033 1.00 49.50 306 TYR A N 1
ATOM 2469 C CA . TYR A 1 306 ? 9.748 -0.276 14.803 1.00 49.50 306 TYR A CA 1
ATOM 2470 C C . TYR A 1 306 ? 10.184 -1.280 15.874 1.00 49.50 306 TYR A C 1
ATOM 2472 O O . TYR A 1 306 ? 11.379 -1.522 16.041 1.00 49.50 306 TYR A O 1
ATOM 2480 N N . THR A 1 307 ? 9.230 -1.924 16.553 1.00 45.62 307 THR A N 1
ATOM 2481 C CA . THR A 1 307 ? 9.528 -2.941 17.572 1.00 45.62 307 THR A CA 1
ATOM 2482 C C . THR A 1 307 ? 10.223 -4.163 16.965 1.00 45.62 307 THR A C 1
ATOM 2484 O O . THR A 1 307 ? 11.188 -4.659 17.540 1.00 45.62 307 THR A O 1
ATOM 2487 N N . LEU A 1 308 ? 9.801 -4.601 15.770 1.00 40.12 308 LEU A N 1
ATOM 2488 C CA . LEU A 1 308 ? 10.446 -5.709 15.057 1.00 40.12 308 LEU A CA 1
ATOM 2489 C C . LEU A 1 308 ? 11.840 -5.338 14.527 1.00 40.12 308 LEU A C 1
ATOM 2491 O O . LEU A 1 308 ? 12.782 -6.107 14.691 1.00 40.12 308 LEU A O 1
ATOM 2495 N N . ASN A 1 309 ? 12.005 -4.153 13.930 1.00 37.59 309 ASN A N 1
ATOM 2496 C CA . ASN A 1 309 ? 13.299 -3.741 13.377 1.00 37.59 309 ASN A CA 1
ATOM 2497 C C . ASN A 1 309 ? 14.351 -3.464 14.461 1.00 37.59 309 ASN A C 1
ATOM 2499 O O . ASN A 1 309 ? 15.528 -3.735 14.236 1.00 37.59 309 ASN A O 1
ATOM 2503 N N . ARG A 1 310 ? 13.948 -3.003 15.652 1.00 36.69 310 ARG A N 1
ATOM 2504 C CA . ARG A 1 310 ? 14.862 -2.837 16.792 1.00 36.69 310 ARG A CA 1
ATOM 2505 C C . ARG A 1 310 ? 15.382 -4.175 17.330 1.00 36.69 310 ARG A C 1
ATOM 2507 O O . ARG A 1 310 ? 16.530 -4.255 17.739 1.00 36.69 310 ARG A O 1
ATOM 2514 N N . LEU A 1 311 ? 14.569 -5.232 17.269 1.00 34.34 311 LEU A N 1
ATOM 2515 C CA . LEU A 1 311 ? 14.966 -6.590 17.668 1.00 34.34 311 LEU A CA 1
ATOM 2516 C C . LEU A 1 311 ? 15.864 -7.293 16.636 1.00 34.34 311 LEU A C 1
ATOM 2518 O O . LEU A 1 311 ? 16.544 -8.254 16.983 1.00 34.34 311 LEU A O 1
ATOM 2522 N N . ILE A 1 312 ? 15.854 -6.843 15.378 1.00 38.62 312 ILE A N 1
ATOM 2523 C CA . ILE A 1 312 ? 16.575 -7.494 14.274 1.00 38.62 312 ILE A CA 1
ATOM 2524 C C . ILE A 1 312 ? 17.878 -6.755 13.916 1.00 38.62 312 ILE A C 1
ATOM 2526 O O . ILE A 1 312 ? 18.809 -7.391 13.426 1.00 38.62 312 ILE A O 1
ATOM 2530 N N . TYR A 1 313 ? 17.982 -5.444 14.177 1.00 34.00 313 TYR A N 1
ATOM 2531 C CA . TYR A 1 313 ? 19.100 -4.616 13.693 1.00 34.00 313 TYR A CA 1
ATOM 2532 C C . TYR A 1 313 ? 19.907 -3.857 14.763 1.00 34.00 313 TYR A C 1
ATOM 2534 O O . TYR A 1 313 ? 20.887 -3.212 14.395 1.00 34.00 313 TYR A O 1
ATOM 2542 N N . GLU A 1 314 ? 19.581 -3.954 16.057 1.00 28.17 314 GLU A N 1
ATOM 2543 C CA . GLU A 1 314 ? 20.499 -3.546 17.138 1.00 28.17 314 GLU A CA 1
ATOM 2544 C C . GLU A 1 314 ? 21.058 -4.799 17.837 1.00 28.17 314 GLU A C 1
ATOM 2546 O O . GLU A 1 314 ? 20.407 -5.331 18.739 1.00 28.17 314 GLU A O 1
ATOM 2551 N N . PRO A 1 315 ? 22.245 -5.317 17.457 1.00 30.48 315 PRO A N 1
ATOM 2552 C CA . PRO A 1 315 ? 23.012 -6.113 18.397 1.00 30.48 315 PRO A CA 1
ATOM 2553 C C . PRO A 1 315 ? 23.540 -5.173 19.492 1.00 30.48 315 PRO A C 1
ATOM 2555 O O . PRO A 1 315 ? 23.924 -4.035 19.210 1.00 30.48 315 PRO A O 1
ATOM 2558 N N . LEU A 1 316 ? 23.528 -5.664 20.732 1.00 32.12 316 LEU A N 1
ATOM 2559 C CA . LEU A 1 316 ? 24.353 -5.135 21.821 1.00 32.12 316 LEU A CA 1
ATOM 2560 C C . LEU A 1 316 ? 25.813 -4.967 21.378 1.00 32.12 316 LEU A C 1
ATOM 2562 O O . LEU A 1 316 ? 26.301 -5.844 20.626 1.00 32.12 316 LEU A O 1
#

Secondary structure (DSSP, 8-state):
-HHHHHHHHHHHHHHHHHT--GGGSSPPPHHHHHHHHHTT-S-S-HHHHHHHTT--HHHHHHHHHHSSS-HHHHHHHHHHHHHT---TT-----HHHHHHHHHHTT-HHHHHHHHHHTT-------------TTSSTT-HHHHTT----SSS--HHHHHHHHHHHIIIIIIHHHHHHHHHHH-SSPPPGGG--HHHHHHHHHHHT-SPPTTTTT---S--SSHHHHHHHHHHHHHHHHHHHHT-SSS---HHHHHHHHHHHHHHHHHHHHHH--SS-HHHHHHHHHHPPPPHHHHHHHHIIIIIHHHHHHHHH---

Radius of gyration: 22.93 Å; chains: 1; bounding box: 50×64×40 Å

InterPro domains:
  IPR000488 Death domain [PS50017] (49-118)
  IPR011029 Death-like domain superfamily [G3DSA:1.10.533.10] (14-118)
  IPR011029 Death-like domain superfamily [SSF47986] (42-106)

pLDDT: mean 77.02, std 20.39, range [24.53, 96.69]

Sequence (316 aa):
MLLYTITLNIDFYTFLTENASSRLQDIPSDHVLNTLTEKKLIGDCVVHLGIELGLSINSIKETIVNNPRDLYDRIHNLLIKWKSCNEPNMVTPTIYRLMVALKRVEASEGLAFVMKTYGVKLNYVVRVRVQAADRVFSNFDEVSTRTASSAGFTKEEINFTKMGMIALNILADVLYDLLKQDKPNLRPRSDCDITYLYSEHRKLNKHIPSNLWGGTWQTIQNTDIAIGDDIERIRLTRNELQHSRIFKLEDKRFIELCNILSDLLKRFDHHNTPTRLYTDALNDILAKTISAEEVKSIENDILGKYTLNRLIYEPL

Organism: Mytilus edulis (NCBI:txid6550)